Protein AF-A0A957GRP7-F1 (afdb_monomer_lite)

Foldseek 3Di:
DKKAKDFPVLVVVCLVPDFRDDVCCVVVQWGFIADLVGVQVCCQVPPFQPARMKIFDFDPVPQPFDWDFADPPPPPGTTIIGRDTGHCVRGPDMGGWGADPRRGTDRPPVSVQDDPDNVPGDDPDPADPDALLVPAAAAPPAAQAEEAEQPVVVVVVCVVVVQWDFDDWDQDPVGTWTWTWGDDPNDIYIYTHQDDDDVSNVVVVSNCVSNRHNHYDYDDDDDD

Secondary structure (DSSP, 8-state):
-EEEEEEHHHHHHHHHSSSB--HHHHHTSSEE-B-TTTTHHHHHHH-TT--SEEEEEE-GGG--S-EEEE-TTSSS-PEEEE-SPBPGGGEEEEEE-PPPTTS-----HHHHS--SSGGGS----SS-SS-GGGTPPPPTT--SEEEEE--HHHHHHHHHTT--EEEEEEEETTEEEEEEEEEETTEEEEEE---SSHHHHHHHHHHHHHHT--EEEEE-----

Structure (mmCIF, N/CA/C/O backbone):
data_AF-A0A957GRP7-F1
#
_entry.id   AF-A0A957GRP7-F1
#
loop_
_atom_site.group_PDB
_atom_site.id
_atom_site.type_symbol
_atom_site.label_atom_id
_atom_site.label_alt_id
_atom_site.label_comp_id
_atom_site.label_asym_id
_atom_site.label_entity_id
_atom_site.label_seq_id
_atom_site.pdbx_PDB_ins_code
_atom_site.Cartn_x
_atom_site.Cartn_y
_atom_site.Cartn_z
_atom_site.occupancy
_atom_site.B_iso_or_equiv
_atom_site.auth_seq_id
_atom_site.auth_comp_id
_atom_site.auth_asym_id
_atom_site.auth_atom_id
_atom_site.pdbx_PDB_model_num
ATOM 1 N N . MET A 1 1 ? 12.570 5.018 -14.664 1.00 88.50 1 MET A N 1
ATOM 2 C CA . MET A 1 1 ? 12.945 3.631 -15.032 1.00 88.50 1 MET A CA 1
ATOM 3 C C . MET A 1 1 ? 13.013 3.512 -16.549 1.00 88.50 1 MET A C 1
ATOM 5 O O . MET A 1 1 ? 12.145 4.065 -17.216 1.00 88.50 1 MET A O 1
ATOM 9 N N . LEU A 1 2 ? 14.018 2.815 -17.082 1.00 95.00 2 LEU A N 1
ATOM 10 C CA . LEU A 1 2 ? 14.149 2.489 -18.508 1.00 95.00 2 LEU A CA 1
ATOM 11 C C . LEU A 1 2 ? 13.908 0.992 -18.727 1.00 95.00 2 LEU A C 1
ATOM 13 O O . LEU A 1 2 ? 14.146 0.190 -17.827 1.00 95.00 2 LEU A O 1
ATOM 17 N N . LEU A 1 3 ? 13.463 0.620 -19.921 1.00 97.12 3 LEU A N 1
ATOM 18 C CA . LEU A 1 3 ? 13.228 -0.758 -20.334 1.00 97.12 3 LEU A CA 1
ATOM 19 C C . LEU A 1 3 ? 14.105 -1.116 -21.533 1.00 97.12 3 LEU A C 1
ATOM 21 O O . LEU A 1 3 ? 14.182 -0.345 -22.486 1.00 97.12 3 LEU A O 1
ATOM 25 N N . HIS A 1 4 ? 14.709 -2.301 -21.512 1.00 97.88 4 HIS A N 1
ATOM 26 C CA . HIS A 1 4 ? 15.425 -2.871 -22.655 1.00 97.88 4 HIS A CA 1
ATOM 27 C C . HIS A 1 4 ? 14.918 -4.290 -22.935 1.00 97.88 4 HIS A C 1
ATOM 29 O O . HIS A 1 4 ? 14.866 -5.119 -22.024 1.00 97.88 4 HIS A O 1
ATOM 35 N N . ILE A 1 5 ? 14.523 -4.557 -24.184 1.00 98.06 5 ILE A N 1
ATOM 36 C CA . ILE A 1 5 ? 14.107 -5.889 -24.644 1.00 98.06 5 ILE A CA 1
ATOM 37 C C . ILE A 1 5 ? 15.361 -6.672 -25.018 1.00 98.06 5 ILE A C 1
ATOM 39 O O . ILE A 1 5 ? 16.172 -6.198 -25.809 1.00 98.06 5 ILE A O 1
ATOM 43 N N . ILE A 1 6 ? 15.505 -7.876 -24.475 1.00 97.69 6 ILE A N 1
ATOM 44 C CA . ILE A 1 6 ? 16.665 -8.732 -24.728 1.00 97.69 6 ILE A CA 1
ATOM 45 C C . ILE A 1 6 ? 16.258 -10.205 -24.732 1.00 97.69 6 ILE A C 1
ATOM 47 O O . ILE A 1 6 ? 15.359 -10.610 -23.996 1.00 97.69 6 ILE A O 1
ATOM 51 N N . ALA A 1 7 ? 16.936 -11.029 -25.530 1.00 97.12 7 ALA A N 1
ATOM 52 C CA . ALA A 1 7 ? 16.784 -12.477 -25.445 1.00 97.12 7 ALA A CA 1
ATOM 53 C C . ALA A 1 7 ? 17.392 -13.015 -24.138 1.00 97.12 7 ALA A C 1
ATOM 55 O O . ALA A 1 7 ? 18.458 -12.573 -23.696 1.00 97.12 7 ALA A O 1
ATOM 56 N N . ARG A 1 8 ? 16.741 -14.011 -23.531 1.00 96.88 8 ARG A N 1
ATOM 57 C CA . ARG A 1 8 ? 17.153 -14.601 -22.247 1.00 96.88 8 ARG A CA 1
ATOM 58 C C . ARG A 1 8 ? 18.607 -15.070 -22.242 1.00 96.88 8 ARG A C 1
ATOM 60 O O . ARG A 1 8 ? 19.349 -14.741 -21.322 1.00 96.88 8 ARG A O 1
ATOM 67 N N . SER A 1 9 ? 19.014 -15.798 -23.276 1.00 95.31 9 SER A N 1
ATOM 68 C CA . SER A 1 9 ? 20.370 -16.344 -23.411 1.00 95.31 9 SER A CA 1
ATOM 69 C C . SER A 1 9 ? 21.443 -15.251 -23.482 1.00 95.31 9 SER A C 1
ATOM 71 O O . SER A 1 9 ? 22.536 -15.396 -22.926 1.00 95.31 9 SER A O 1
ATOM 73 N N . VAL A 1 10 ? 21.125 -14.129 -24.132 1.00 96.50 10 VAL A N 1
ATOM 74 C CA . VAL A 1 10 ? 22.020 -12.971 -24.236 1.00 96.50 10 VAL A CA 1
ATOM 75 C C . VAL A 1 10 ? 22.162 -12.299 -22.873 1.00 96.50 10 VAL A C 1
ATOM 77 O O . VAL A 1 10 ? 23.277 -11.985 -22.463 1.00 96.50 10 VAL A O 1
ATOM 80 N N . TRP A 1 11 ? 21.062 -12.147 -22.131 1.00 97.25 11 TRP A N 1
ATOM 81 C CA . TRP A 1 11 ? 21.105 -11.595 -20.778 1.00 97.25 11 TRP A CA 1
ATOM 82 C C . TRP A 1 11 ? 21.930 -12.455 -19.811 1.00 97.25 11 TRP A C 1
ATOM 84 O O . TRP A 1 11 ? 22.787 -11.940 -19.098 1.00 97.25 11 TRP A O 1
ATOM 94 N N . GLU A 1 12 ? 21.732 -13.773 -19.818 1.00 95.81 12 GLU A N 1
ATOM 95 C CA . GLU A 1 12 ? 22.495 -14.708 -18.976 1.00 95.81 12 GLU A CA 1
ATOM 96 C C . GLU A 1 12 ? 24.004 -14.644 -19.267 1.00 95.81 12 GLU A C 1
ATOM 98 O O . GLU A 1 12 ? 24.836 -14.672 -18.352 1.00 95.81 12 GLU A O 1
ATOM 103 N N . THR A 1 13 ? 24.359 -14.483 -20.545 1.00 94.94 13 THR A N 1
ATOM 104 C CA . THR A 1 13 ? 25.746 -14.274 -20.975 1.00 94.94 13 THR A CA 1
ATOM 105 C C . THR A 1 13 ? 26.290 -12.944 -20.459 1.00 94.94 13 THR A C 1
ATOM 107 O O . THR A 1 13 ? 27.394 -12.915 -19.919 1.00 94.94 13 THR A O 1
ATOM 110 N N . ALA A 1 14 ? 25.511 -11.865 -20.574 1.00 94.56 14 ALA A N 1
ATOM 111 C CA . ALA A 1 14 ? 25.899 -10.522 -20.152 1.00 94.56 14 ALA A CA 1
ATOM 112 C C . ALA A 1 14 ? 26.128 -10.403 -18.637 1.00 94.56 14 ALA A C 1
ATOM 114 O O . ALA A 1 14 ? 27.034 -9.697 -18.202 1.00 94.56 14 ALA A O 1
ATOM 115 N N . VAL A 1 15 ? 25.348 -11.126 -17.828 1.00 94.31 15 VAL A N 1
ATOM 116 C CA . VAL A 1 15 ? 25.560 -11.211 -16.373 1.00 94.31 15 VAL A CA 1
ATOM 117 C C . VAL A 1 15 ? 26.838 -11.985 -16.045 1.00 94.31 15 VAL A C 1
ATOM 119 O O . VAL A 1 15 ? 27.560 -11.624 -15.119 1.00 94.31 15 VAL A O 1
ATOM 122 N N . SER A 1 16 ? 27.134 -13.039 -16.809 1.00 94.81 16 SER A N 1
ATOM 123 C CA . SER A 1 16 ? 28.327 -13.871 -16.605 1.00 94.81 16 SER A CA 1
ATOM 124 C C . SER A 1 16 ? 29.620 -13.196 -17.087 1.00 94.81 16 SER A C 1
ATOM 126 O O . SER A 1 16 ? 30.691 -13.475 -16.553 1.00 94.81 16 SER A O 1
ATOM 128 N N . HIS A 1 17 ? 29.523 -12.311 -18.083 1.00 92.69 17 HIS A N 1
ATOM 129 C CA . HIS A 1 17 ? 30.647 -11.606 -18.704 1.00 92.69 17 HIS A CA 1
ATOM 130 C C . HIS A 1 17 ? 30.320 -10.113 -18.895 1.00 92.69 17 HIS A C 1
ATOM 132 O O . HIS A 1 17 ? 30.072 -9.680 -20.022 1.00 92.69 17 HIS A O 1
ATOM 138 N N . PRO A 1 18 ? 30.295 -9.315 -17.814 1.00 92.38 18 PRO A N 1
ATOM 139 C CA . PRO A 1 18 ? 30.022 -7.887 -17.913 1.00 92.38 18 PRO A CA 1
ATOM 140 C C . PRO A 1 18 ? 31.198 -7.116 -18.551 1.00 92.38 18 PRO A C 1
ATOM 142 O O . PRO A 1 18 ? 32.352 -7.538 -18.424 1.00 92.38 18 PRO A O 1
ATOM 145 N N . PRO A 1 19 ? 30.939 -5.947 -19.169 1.00 93.44 19 PRO A N 1
ATOM 146 C CA . PRO A 1 19 ? 29.632 -5.299 -19.302 1.00 93.44 19 PRO A CA 1
ATOM 147 C C . PRO A 1 19 ? 28.826 -5.811 -20.511 1.00 93.44 19 PRO A C 1
ATOM 149 O O . PRO A 1 19 ? 29.376 -6.359 -21.464 1.00 93.44 19 PRO A O 1
ATOM 152 N N . TYR A 1 20 ? 27.509 -5.593 -20.494 1.00 96.75 20 TYR A N 1
ATOM 153 C CA . TYR A 1 20 ? 26.637 -5.896 -21.626 1.00 96.75 20 TYR A CA 1
ATOM 154 C C . TYR A 1 20 ? 26.940 -4.973 -22.813 1.00 96.75 20 TYR A C 1
ATOM 156 O O . TYR A 1 20 ? 26.841 -3.749 -22.701 1.00 96.75 20 TYR A O 1
ATOM 164 N N . HIS A 1 21 ? 27.264 -5.573 -23.958 1.00 96.19 21 HIS A N 1
ATOM 165 C CA . HIS A 1 21 ? 27.593 -4.876 -25.197 1.00 96.19 21 HIS A CA 1
ATOM 166 C C . HIS A 1 21 ? 26.776 -5.461 -26.366 1.00 96.19 21 HIS A C 1
ATOM 168 O O . HIS A 1 21 ? 27.197 -6.450 -26.972 1.00 96.19 21 HIS A O 1
ATOM 174 N N . PRO A 1 22 ? 25.585 -4.916 -26.672 1.00 94.94 22 PRO A N 1
ATOM 175 C CA . PRO A 1 22 ? 24.783 -5.396 -27.792 1.00 94.94 22 PRO A CA 1
ATOM 176 C C . PRO A 1 22 ? 25.368 -4.981 -29.148 1.00 94.94 22 PRO A C 1
ATOM 178 O O . PRO A 1 22 ? 26.063 -3.968 -29.225 1.00 94.94 22 PRO A O 1
ATOM 181 N N . PRO A 1 23 ? 25.003 -5.676 -30.243 1.00 94.50 23 PRO A N 1
ATOM 182 C CA . PRO A 1 23 ? 25.427 -5.307 -31.596 1.00 94.50 23 PRO A CA 1
ATOM 183 C C . PRO A 1 23 ? 25.080 -3.868 -32.004 1.00 94.50 23 PRO A C 1
ATOM 185 O O . PRO A 1 23 ? 25.833 -3.257 -32.756 1.00 94.50 23 PRO A O 1
ATOM 188 N N . SER A 1 24 ? 23.980 -3.302 -31.487 1.00 94.50 24 SER A N 1
ATOM 189 C CA . SER A 1 24 ? 23.575 -1.919 -31.787 1.00 94.50 24 SER A CA 1
ATOM 190 C C . SER A 1 24 ? 24.627 -0.892 -31.363 1.00 94.50 24 SER A C 1
ATOM 192 O O . SER A 1 24 ? 24.736 0.171 -31.964 1.00 94.50 24 SER A O 1
ATOM 194 N N . LEU A 1 25 ? 25.449 -1.212 -30.361 1.00 95.12 25 LEU A N 1
ATOM 195 C CA . LEU A 1 25 ? 26.519 -0.330 -29.919 1.00 95.12 25 LEU A CA 1
ATOM 196 C C . LEU A 1 25 ? 27.649 -0.237 -30.960 1.00 95.12 25 LEU A C 1
ATOM 198 O O . LEU A 1 25 ? 28.227 0.833 -31.118 1.00 95.12 25 LEU A O 1
ATOM 202 N N . ASP A 1 26 ? 27.899 -1.306 -31.722 1.00 95.38 26 ASP A N 1
ATOM 203 C CA . ASP A 1 26 ? 28.857 -1.300 -32.837 1.00 95.38 26 ASP A CA 1
ATOM 204 C C . ASP A 1 26 ? 28.276 -0.654 -34.103 1.00 95.38 26 ASP A C 1
ATOM 206 O O . ASP A 1 26 ? 28.990 0.032 -34.835 1.00 95.38 26 ASP A O 1
ATOM 210 N N . THR A 1 27 ? 26.993 -0.895 -34.396 1.00 96.31 27 THR A N 1
ATOM 211 C CA . THR A 1 27 ? 26.373 -0.466 -35.663 1.00 96.31 27 THR A CA 1
ATOM 212 C C . THR A 1 27 ? 25.769 0.933 -35.615 1.00 96.31 27 THR A C 1
ATOM 214 O O . THR A 1 27 ? 25.792 1.634 -36.623 1.00 96.31 27 THR A O 1
ATOM 217 N N . GLU A 1 28 ? 25.218 1.334 -34.471 1.00 95.75 28 GLU A N 1
ATOM 218 C CA . GLU A 1 28 ? 24.470 2.587 -34.283 1.00 95.75 28 GLU A CA 1
ATOM 219 C C . GLU A 1 28 ? 25.111 3.493 -33.2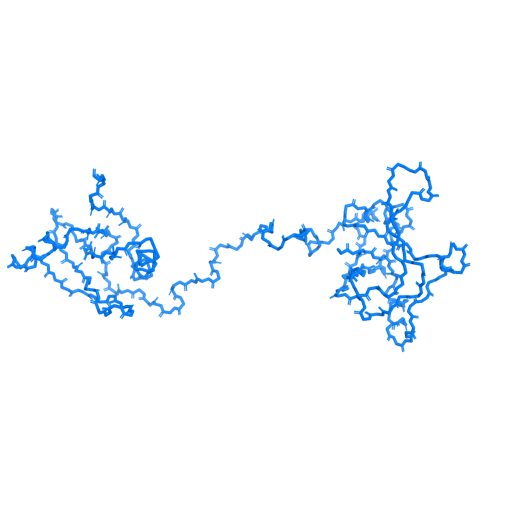19 1.00 95.75 28 GLU A C 1
ATOM 221 O O . GLU A 1 28 ? 24.901 4.703 -33.232 1.00 95.75 28 GLU A O 1
ATOM 226 N N . GLY A 1 29 ? 25.949 2.938 -32.335 1.00 96.38 29 GLY A N 1
ATOM 227 C CA . GLY A 1 29 ? 26.669 3.695 -31.306 1.00 96.38 29 GLY A CA 1
ATOM 228 C C . GLY A 1 29 ? 25.945 3.795 -29.962 1.00 96.38 29 GLY A C 1
ATOM 229 O O . GLY A 1 29 ? 26.452 4.451 -29.052 1.00 96.38 29 GLY A O 1
ATOM 230 N N . PHE A 1 30 ? 24.791 3.138 -29.805 1.00 97.44 30 PHE A N 1
ATOM 231 C CA . PHE A 1 30 ? 24.011 3.168 -28.567 1.00 97.44 30 PHE A CA 1
ATOM 232 C C . PHE A 1 30 ? 23.137 1.920 -28.356 1.00 97.44 30 PHE A C 1
ATOM 234 O O . PHE A 1 30 ? 22.900 1.111 -29.254 1.00 97.44 30 PHE A O 1
ATOM 241 N N . ILE A 1 31 ? 22.650 1.754 -27.126 1.00 97.56 31 ILE A N 1
ATOM 242 C CA . ILE A 1 31 ? 21.684 0.722 -26.732 1.00 97.56 31 ILE A CA 1
ATOM 243 C C . ILE A 1 31 ? 20.276 1.321 -26.757 1.00 97.56 31 ILE A C 1
ATOM 245 O O . ILE A 1 31 ? 20.008 2.293 -26.045 1.00 97.56 31 ILE A O 1
ATOM 249 N N . HIS A 1 32 ? 19.358 0.709 -27.513 1.00 97.31 32 HIS A N 1
ATOM 250 C CA . HIS A 1 32 ? 17.951 1.111 -27.511 1.00 97.31 32 HIS A CA 1
ATOM 251 C C . HIS A 1 32 ? 17.277 0.796 -26.184 1.00 97.31 32 HIS A C 1
ATOM 253 O O . HIS A 1 32 ? 17.235 -0.359 -25.755 1.00 97.31 32 HIS A O 1
ATOM 259 N N . CYS A 1 33 ? 16.690 1.809 -25.563 1.00 97.62 33 CYS A N 1
ATOM 260 C CA . CYS A 1 33 ? 15.803 1.645 -24.427 1.00 97.62 33 CYS A CA 1
ATOM 261 C C . CYS A 1 33 ? 14.423 2.226 -24.755 1.00 97.62 33 CYS A C 1
ATOM 263 O O . CYS A 1 33 ? 14.193 2.880 -25.769 1.00 97.62 33 CYS A O 1
ATOM 265 N N . SER A 1 34 ? 13.459 1.956 -23.892 1.00 96.50 34 SER A N 1
ATOM 266 C CA . SER A 1 34 ? 12.110 2.503 -23.966 1.00 96.50 34 SER A CA 1
ATOM 267 C C . SER A 1 34 ? 11.631 2.874 -22.573 1.00 96.50 34 SER A C 1
ATOM 269 O O . SER A 1 34 ? 12.042 2.282 -21.580 1.00 96.50 34 SER A O 1
ATOM 271 N N . THR A 1 35 ? 10.726 3.836 -22.476 1.00 93.62 35 THR A N 1
ATOM 272 C CA . THR A 1 35 ? 9.884 3.981 -21.282 1.00 93.62 35 THR A CA 1
ATOM 273 C C . THR A 1 35 ? 8.784 2.913 -21.264 1.00 93.62 35 THR A C 1
ATOM 275 O O . THR A 1 35 ? 8.523 2.244 -22.268 1.00 93.62 35 THR A O 1
ATOM 278 N N . VAL A 1 36 ? 8.081 2.782 -20.134 1.00 91.44 36 VAL A N 1
ATOM 279 C CA . VAL A 1 36 ? 6.907 1.895 -20.007 1.00 91.44 36 VAL A CA 1
ATOM 280 C C . VAL A 1 36 ? 5.841 2.215 -21.063 1.00 91.44 36 VAL A C 1
ATOM 282 O O . VAL A 1 36 ? 5.265 1.304 -21.650 1.00 91.44 36 VAL A O 1
ATOM 285 N N . ALA A 1 37 ? 5.617 3.500 -21.355 1.00 89.50 37 ALA A N 1
ATOM 286 C CA . ALA A 1 37 ? 4.643 3.938 -22.356 1.00 89.50 37 ALA A CA 1
ATOM 287 C C . ALA A 1 37 ? 5.078 3.644 -23.804 1.00 89.50 37 ALA A C 1
ATOM 289 O O . ALA A 1 37 ? 4.242 3.611 -24.702 1.00 89.50 37 ALA A O 1
ATOM 290 N N . GLN A 1 38 ? 6.377 3.445 -24.033 1.00 93.88 38 GLN A N 1
ATOM 291 C CA . GLN A 1 38 ? 6.968 3.277 -25.360 1.00 93.88 38 GLN A CA 1
ATOM 292 C C . GLN A 1 38 ? 7.164 1.818 -25.758 1.00 93.88 38 GLN A C 1
ATOM 294 O O . GLN A 1 38 ? 7.017 1.494 -26.929 1.00 93.88 38 GLN A O 1
ATOM 299 N N . VAL A 1 39 ? 7.499 0.941 -24.806 1.00 95.19 39 VAL A N 1
ATOM 300 C CA . VAL A 1 39 ? 8.093 -0.384 -25.072 1.00 95.19 39 VAL A CA 1
ATOM 301 C C . VAL A 1 39 ? 7.251 -1.310 -25.957 1.00 95.19 39 VAL A C 1
ATOM 303 O O . VAL A 1 39 ? 7.802 -2.149 -26.666 1.00 95.19 39 VAL A O 1
ATOM 306 N N . LEU A 1 40 ? 5.923 -1.158 -25.956 1.00 95.50 40 LEU A N 1
ATOM 307 C CA . LEU A 1 40 ? 5.036 -2.024 -26.735 1.00 95.50 40 LEU A CA 1
ATOM 308 C C . LEU A 1 40 ? 5.132 -1.779 -28.243 1.00 95.50 40 LEU A C 1
ATOM 310 O O . LEU A 1 40 ? 4.975 -2.731 -29.004 1.00 95.50 40 LEU A O 1
ATOM 314 N N . THR A 1 41 ? 5.416 -0.552 -28.682 1.00 93.94 41 THR A N 1
ATOM 315 C CA . THR A 1 41 ? 5.579 -0.241 -30.110 1.00 93.94 41 THR A CA 1
ATOM 316 C C . THR A 1 41 ? 6.754 -1.017 -30.724 1.00 93.94 41 THR A C 1
ATOM 318 O O . THR A 1 41 ? 6.507 -1.858 -31.590 1.00 93.94 41 THR A O 1
ATOM 321 N N . PRO A 1 42 ? 8.013 -0.876 -30.250 1.00 94.06 42 PRO A N 1
ATOM 322 C CA . PRO A 1 42 ? 9.128 -1.632 -30.806 1.00 94.06 42 PRO A CA 1
ATOM 323 C C . PRO A 1 42 ? 9.008 -3.141 -30.551 1.00 94.06 42 PRO A C 1
ATOM 325 O O . PRO A 1 42 ? 9.460 -3.915 -31.392 1.00 94.06 42 PRO A O 1
ATOM 328 N N . ALA A 1 43 ? 8.381 -3.574 -29.446 1.00 96.81 43 ALA A N 1
ATOM 329 C CA . ALA A 1 43 ? 8.119 -4.993 -29.188 1.00 96.81 43 ALA A CA 1
ATOM 330 C C . ALA A 1 43 ? 7.281 -5.630 -30.307 1.00 96.81 43 ALA A C 1
ATOM 332 O O . ALA A 1 43 ? 7.668 -6.651 -30.875 1.00 96.81 43 ALA A O 1
ATOM 333 N N . ASN A 1 44 ? 6.156 -5.000 -30.653 1.00 96.62 44 ASN A N 1
ATOM 334 C CA . ASN A 1 44 ? 5.239 -5.515 -31.666 1.00 96.62 44 ASN A CA 1
ATOM 335 C C . ASN A 1 44 ? 5.767 -5.346 -33.099 1.00 96.62 44 ASN A C 1
ATOM 337 O O . ASN A 1 44 ? 5.442 -6.160 -33.955 1.00 96.62 44 ASN A O 1
ATOM 341 N N . GLU A 1 45 ? 6.599 -4.338 -33.367 1.00 94.75 45 GLU A N 1
ATOM 342 C CA . GLU A 1 45 ? 7.181 -4.119 -34.699 1.00 94.75 45 GLU A CA 1
ATOM 343 C C . GLU A 1 45 ? 8.354 -5.051 -35.022 1.00 94.75 45 GLU A C 1
ATOM 345 O O . GLU A 1 45 ? 8.525 -5.443 -36.175 1.00 94.75 45 GLU A O 1
ATOM 350 N N . ARG A 1 46 ? 9.200 -5.371 -34.032 1.00 94.19 46 ARG A N 1
ATOM 351 C CA . ARG A 1 46 ? 10.497 -6.033 -34.273 1.00 94.19 46 ARG A CA 1
ATOM 352 C C . ARG A 1 46 ? 10.580 -7.461 -33.750 1.00 94.19 46 ARG A C 1
ATOM 354 O O . ARG A 1 46 ? 11.408 -8.220 -34.241 1.00 94.19 46 ARG A O 1
ATOM 361 N N . TYR A 1 47 ? 9.749 -7.827 -32.776 1.00 95.69 47 TYR A N 1
ATOM 362 C CA . TYR A 1 47 ? 9.915 -9.074 -32.027 1.00 95.69 47 TYR A CA 1
ATOM 363 C C . TYR A 1 47 ? 8.683 -9.988 -32.047 1.00 95.69 47 TYR A C 1
ATOM 365 O O . TYR A 1 47 ? 8.613 -10.945 -31.276 1.00 95.69 47 TYR A O 1
ATOM 373 N N . GLN A 1 48 ? 7.696 -9.706 -32.905 1.00 96.06 48 GLN A N 1
ATOM 374 C CA . GLN A 1 48 ? 6.417 -10.419 -32.940 1.00 96.06 48 GLN A CA 1
ATOM 375 C C . GLN A 1 48 ? 6.597 -11.949 -32.980 1.00 96.06 48 GLN A C 1
ATOM 377 O O . GLN A 1 48 ? 7.301 -12.492 -33.831 1.00 96.06 48 GLN A O 1
ATOM 382 N N . GLY A 1 49 ? 5.941 -12.650 -32.051 1.00 95.31 49 GLY A N 1
ATOM 383 C CA . GLY A 1 49 ? 5.975 -14.112 -31.941 1.00 95.31 49 GLY A CA 1
ATOM 384 C C . GLY A 1 49 ? 7.235 -14.705 -31.299 1.00 95.31 49 GLY A C 1
ATOM 385 O O . GLY A 1 49 ? 7.284 -15.918 -31.097 1.00 95.31 49 GLY A O 1
ATOM 386 N N . GLN A 1 50 ? 8.236 -13.898 -30.937 1.00 96.75 50 GLN A N 1
ATOM 387 C CA . GLN A 1 50 ? 9.439 -14.393 -30.271 1.00 96.75 50 GLN A CA 1
ATOM 388 C C . GLN A 1 50 ? 9.172 -14.697 -28.790 1.00 96.75 50 GLN A C 1
ATOM 390 O O . GLN A 1 50 ? 8.716 -13.841 -28.039 1.00 96.75 50 GLN A O 1
ATOM 395 N N . THR A 1 51 ? 9.468 -15.922 -28.350 1.00 95.62 51 THR A N 1
ATOM 396 C CA . THR A 1 51 ? 9.051 -16.437 -27.031 1.00 95.62 51 THR A CA 1
ATOM 397 C C . THR A 1 51 ? 10.099 -16.328 -25.926 1.00 95.62 51 THR A C 1
ATOM 399 O O . THR A 1 51 ? 9.783 -16.553 -24.760 1.00 95.62 51 THR A O 1
ATOM 402 N N . ASP A 1 52 ? 11.352 -16.034 -26.264 1.00 95.69 52 ASP A N 1
ATOM 403 C CA . ASP A 1 52 ? 12.500 -16.079 -25.354 1.00 95.69 52 ASP A CA 1
ATOM 404 C C . ASP A 1 52 ? 12.971 -14.690 -24.894 1.00 95.69 52 ASP A C 1
ATOM 406 O O . ASP A 1 52 ? 14.144 -14.501 -24.571 1.00 95.69 52 ASP A O 1
ATOM 410 N N . LEU A 1 53 ? 12.054 -13.722 -24.826 1.00 98.06 53 LEU A N 1
ATOM 411 C CA . LEU A 1 53 ? 12.364 -12.343 -24.458 1.00 98.06 53 LEU A CA 1
ATOM 412 C C . LEU A 1 53 ? 12.217 -12.056 -22.963 1.00 98.06 53 LEU A C 1
ATOM 414 O O . LEU A 1 53 ? 11.383 -12.614 -22.239 1.00 98.06 53 LEU A O 1
ATOM 418 N N . LEU A 1 54 ? 13.034 -11.107 -22.526 1.00 98.06 54 LEU A N 1
ATOM 419 C CA . LEU A 1 54 ? 13.024 -10.473 -21.221 1.00 98.06 54 LEU A CA 1
ATOM 420 C C . LEU A 1 54 ? 12.892 -8.958 -21.391 1.00 98.06 54 LEU A C 1
ATOM 422 O O . LEU A 1 54 ? 13.365 -8.386 -22.375 1.00 98.06 54 LEU A O 1
ATOM 426 N N . LEU A 1 55 ? 12.315 -8.314 -20.380 1.00 97.62 55 LEU A N 1
ATOM 427 C CA . LEU A 1 55 ? 12.411 -6.877 -20.158 1.00 97.62 55 LEU A CA 1
ATOM 428 C C . LEU A 1 55 ? 13.362 -6.617 -18.995 1.00 97.62 55 LEU A C 1
ATOM 430 O O . LEU A 1 55 ? 13.091 -7.022 -17.861 1.00 97.62 55 LEU A O 1
ATOM 434 N N . LEU A 1 56 ? 14.467 -5.934 -19.279 1.00 97.69 56 LEU A N 1
ATOM 435 C CA . LEU A 1 56 ? 15.358 -5.409 -18.250 1.00 97.69 56 LEU A CA 1
ATOM 436 C C . LEU A 1 56 ? 14.799 -4.085 -17.744 1.00 97.69 56 LEU A C 1
ATOM 438 O O . LEU A 1 56 ? 14.618 -3.156 -18.529 1.00 97.69 56 LEU A O 1
ATOM 442 N N . CYS A 1 57 ? 14.567 -3.990 -16.441 1.00 96.19 57 CYS A N 1
ATOM 443 C CA . CYS A 1 57 ? 14.193 -2.754 -15.769 1.00 96.19 57 CYS A CA 1
ATOM 444 C C . CYS A 1 57 ? 15.465 -2.067 -15.282 1.00 96.19 57 CYS A C 1
ATOM 446 O O . CYS A 1 57 ? 16.089 -2.521 -14.322 1.00 96.19 57 CYS A O 1
ATOM 448 N N . ILE A 1 58 ? 15.861 -0.993 -15.955 1.00 96.06 58 ILE A N 1
ATOM 449 C CA . ILE A 1 58 ? 17.110 -0.273 -15.712 1.00 96.06 58 ILE A CA 1
ATOM 450 C C . ILE A 1 58 ? 16.821 0.986 -14.893 1.00 96.06 58 ILE A C 1
ATOM 452 O O . ILE A 1 58 ? 15.910 1.768 -15.197 1.00 96.06 58 ILE A O 1
ATOM 456 N N . ASP A 1 59 ? 17.623 1.183 -13.854 1.00 94.38 59 ASP A N 1
ATOM 457 C CA . ASP A 1 59 ? 17.649 2.410 -13.071 1.00 94.38 59 ASP A CA 1
ATOM 458 C C . ASP A 1 59 ? 18.566 3.435 -13.761 1.00 94.38 59 ASP A C 1
ATOM 460 O O . ASP A 1 59 ? 19.780 3.215 -13.814 1.00 94.38 59 ASP A O 1
ATOM 464 N N . PRO A 1 60 ? 18.021 4.538 -14.315 1.00 94.00 60 PRO A N 1
ATOM 465 C CA . PRO A 1 60 ? 18.819 5.521 -15.041 1.00 94.00 60 PRO A CA 1
ATOM 466 C C . PRO A 1 60 ? 19.891 6.188 -14.168 1.00 94.00 60 PRO A C 1
ATOM 468 O O . PRO A 1 60 ? 20.906 6.610 -14.709 1.00 94.00 60 PRO A O 1
ATOM 471 N N . GLU A 1 61 ? 19.719 6.249 -12.842 1.00 94.31 61 GLU A N 1
ATOM 472 C CA . GLU A 1 61 ? 20.716 6.845 -11.940 1.00 94.31 61 GLU A CA 1
ATOM 473 C C . GLU A 1 61 ? 21.953 5.956 -11.753 1.00 94.31 61 GLU A C 1
ATOM 475 O O . GLU A 1 61 ? 23.022 6.436 -11.376 1.00 94.31 61 GLU A O 1
ATOM 480 N N . LYS A 1 62 ? 21.831 4.656 -12.044 1.00 94.38 62 LYS A N 1
ATOM 481 C CA . LYS A 1 62 ? 22.935 3.686 -11.984 1.00 94.38 62 LYS A CA 1
ATOM 482 C C . LYS A 1 62 ? 23.650 3.508 -13.321 1.00 94.38 62 LYS A C 1
ATOM 484 O O . LYS A 1 62 ? 24.640 2.780 -13.389 1.00 94.38 62 LYS A O 1
ATOM 489 N N . VAL A 1 63 ? 23.165 4.144 -14.387 1.00 96.50 63 VAL A N 1
ATOM 490 C CA . VAL A 1 63 ? 23.802 4.091 -15.704 1.00 96.50 63 VAL A CA 1
ATOM 491 C C . VAL A 1 63 ? 25.015 5.020 -15.701 1.00 96.50 63 VAL A C 1
ATOM 493 O O . VAL A 1 63 ? 24.892 6.231 -15.561 1.00 96.50 63 VAL A O 1
ATOM 496 N N . SER A 1 64 ? 26.206 4.443 -15.866 1.00 93.94 64 SER A N 1
ATOM 497 C CA . SER A 1 64 ? 27.472 5.190 -15.888 1.00 93.94 64 SER A CA 1
ATOM 498 C C . SER A 1 64 ? 27.771 5.869 -17.228 1.00 93.94 64 SER A C 1
ATOM 500 O O . SER A 1 64 ? 28.667 6.708 -17.308 1.00 93.94 64 SER A O 1
ATOM 502 N N . GLN A 1 65 ? 27.048 5.487 -18.281 1.00 97.19 65 GLN A N 1
ATOM 503 C CA . GLN A 1 65 ? 27.216 5.987 -19.645 1.00 97.19 65 GLN A CA 1
ATOM 504 C C . GLN A 1 65 ? 26.251 7.148 -19.937 1.00 97.19 65 GLN A C 1
ATOM 506 O O . GLN A 1 65 ? 25.229 7.274 -19.259 1.00 97.19 65 GLN A O 1
ATOM 511 N N . PRO A 1 66 ? 26.518 7.987 -20.956 1.00 97.50 66 PRO A N 1
ATOM 512 C CA . PRO A 1 66 ? 25.584 9.037 -21.346 1.00 97.50 66 PRO A CA 1
ATOM 513 C C . PRO A 1 66 ? 24.220 8.459 -21.745 1.00 97.50 66 PRO A C 1
ATOM 515 O O . PRO A 1 66 ? 24.134 7.559 -22.581 1.00 97.50 66 PRO A O 1
ATOM 518 N N . LEU A 1 67 ? 23.160 9.001 -21.148 1.00 97.31 67 LEU A N 1
ATOM 519 C CA . LEU A 1 67 ? 21.767 8.682 -21.447 1.00 97.31 67 LEU A CA 1
ATOM 520 C C . LEU A 1 67 ? 21.127 9.882 -22.151 1.00 97.31 67 LEU A C 1
ATOM 522 O O . LEU A 1 67 ? 21.001 10.950 -21.552 1.00 97.31 67 LEU A O 1
ATOM 526 N N . ILE A 1 68 ? 20.719 9.708 -23.407 1.00 97.12 68 ILE A N 1
ATOM 527 C CA . ILE A 1 68 ? 20.156 10.779 -24.241 1.00 97.12 68 ILE A CA 1
ATOM 528 C C . ILE A 1 68 ? 18.753 10.379 -24.695 1.00 97.12 68 ILE A C 1
ATOM 530 O O . ILE A 1 68 ? 18.527 9.237 -25.079 1.00 97.12 68 ILE A O 1
ATOM 534 N N . TYR A 1 69 ? 17.807 11.319 -24.633 1.00 96.56 69 TYR A N 1
ATOM 535 C CA . TYR A 1 69 ? 16.468 11.159 -25.203 1.00 96.56 69 TYR A CA 1
ATOM 536 C C . TYR A 1 69 ? 16.407 11.870 -26.549 1.00 96.56 69 TYR A C 1
ATOM 538 O O . TYR A 1 69 ? 16.560 13.090 -26.614 1.00 96.56 69 TYR A O 1
ATOM 546 N N . GLU A 1 70 ? 16.167 11.121 -27.617 1.00 94.75 70 GLU A N 1
ATOM 547 C CA . GLU A 1 70 ? 16.202 11.657 -28.976 1.00 94.75 70 GLU A CA 1
ATOM 548 C C . GLU A 1 70 ? 15.309 10.863 -29.932 1.00 94.75 70 GLU A C 1
ATOM 550 O O . GLU A 1 70 ? 14.960 9.709 -29.688 1.00 94.75 70 GLU A O 1
ATOM 555 N N . ASP A 1 71 ? 14.912 11.512 -31.021 1.00 93.06 71 ASP A N 1
ATOM 556 C CA . ASP A 1 71 ? 14.098 10.918 -32.079 1.00 93.06 71 ASP A CA 1
ATOM 557 C C . ASP A 1 71 ? 14.992 10.593 -33.282 1.00 93.06 71 ASP A C 1
ATOM 559 O O . ASP A 1 71 ? 15.082 11.365 -34.235 1.00 93.06 71 ASP A O 1
ATOM 563 N N . CYS A 1 72 ? 15.706 9.465 -33.214 1.00 87.12 72 CYS A N 1
ATOM 564 C CA . CYS A 1 72 ? 16.648 9.050 -34.263 1.00 87.12 72 CYS A CA 1
ATOM 565 C C . CYS A 1 72 ? 15.978 8.722 -35.606 1.00 87.12 72 CYS A C 1
ATOM 567 O O . CYS A 1 72 ? 16.669 8.631 -36.618 1.00 87.12 72 CYS A O 1
ATOM 569 N N . TYR A 1 73 ? 14.659 8.508 -35.618 1.00 85.06 73 TYR A N 1
ATOM 570 C CA . TYR A 1 73 ? 13.925 8.020 -36.788 1.00 85.06 73 TYR A CA 1
ATOM 571 C C . TYR A 1 73 ? 12.800 8.967 -37.235 1.00 85.06 73 TYR A C 1
ATOM 573 O O . TYR A 1 73 ? 11.936 8.553 -38.005 1.00 85.06 73 TYR A O 1
ATOM 581 N N . GLU A 1 74 ? 12.802 10.216 -36.758 1.00 86.44 74 GLU A N 1
ATOM 582 C CA . GLU A 1 74 ? 11.834 11.266 -37.126 1.00 86.44 74 GLU A CA 1
ATOM 583 C C . GLU A 1 74 ? 10.362 10.838 -36.943 1.00 86.44 74 GLU A C 1
ATOM 585 O O . GLU A 1 74 ? 9.469 11.174 -37.722 1.00 86.44 74 GLU A O 1
ATOM 590 N N . THR A 1 75 ? 10.105 10.070 -35.886 1.00 83.88 75 THR A N 1
ATOM 591 C CA . THR A 1 75 ? 8.788 9.519 -35.533 1.00 83.88 75 THR A CA 1
ATOM 592 C C . THR A 1 75 ? 7.916 10.498 -34.743 1.00 83.88 75 THR A C 1
ATOM 594 O O . THR A 1 75 ? 6.732 10.243 -34.521 1.00 83.88 75 THR A O 1
ATOM 597 N N . GLY A 1 76 ? 8.492 11.614 -34.291 1.00 88.19 76 GLY A N 1
ATOM 598 C CA . GLY A 1 76 ? 7.887 12.560 -33.357 1.00 88.19 76 GLY A CA 1
ATOM 599 C C . GLY A 1 76 ? 7.988 12.128 -31.891 1.00 88.19 76 GLY A C 1
ATOM 600 O O . GLY A 1 76 ? 7.446 12.812 -31.021 1.00 88.19 76 GLY A O 1
ATOM 601 N N . GLN A 1 77 ? 8.666 11.015 -31.593 1.00 91.06 77 GLN A N 1
ATOM 602 C CA . GLN A 1 77 ? 8.813 10.476 -30.245 1.00 91.06 77 GLN A CA 1
ATOM 603 C C . GLN A 1 77 ? 10.288 10.287 -29.882 1.00 91.06 77 GLN A C 1
ATOM 605 O O . GLN A 1 77 ? 11.040 9.632 -30.593 1.00 91.06 77 GLN A O 1
ATOM 610 N N . GLN A 1 78 ? 10.695 10.824 -28.729 1.00 94.56 78 GLN A N 1
ATOM 611 C CA . GLN A 1 78 ? 12.062 10.676 -28.234 1.00 94.56 78 GLN A CA 1
ATOM 612 C C . GLN A 1 78 ? 12.215 9.391 -27.420 1.00 94.56 78 GLN A C 1
ATOM 614 O O . GLN A 1 78 ? 11.550 9.219 -26.393 1.00 94.56 78 GLN A O 1
ATOM 619 N N . PHE A 1 79 ? 13.107 8.507 -27.856 1.00 96.12 79 PHE A N 1
ATOM 620 C CA . PHE A 1 79 ? 13.461 7.285 -27.144 1.00 96.12 79 PHE A CA 1
ATOM 621 C C . PHE A 1 79 ? 14.751 7.484 -26.337 1.00 96.12 79 PHE A C 1
ATOM 623 O O . PHE A 1 79 ? 15.632 8.232 -26.764 1.00 96.12 79 PHE A O 1
ATOM 630 N N . PRO A 1 80 ? 14.871 6.846 -25.159 1.00 97.62 80 PRO A N 1
ATOM 631 C CA . PRO A 1 80 ? 16.111 6.846 -24.399 1.00 97.62 80 PRO A CA 1
ATOM 632 C C . PRO A 1 80 ? 17.160 5.925 -25.036 1.00 97.62 80 PRO A C 1
ATOM 634 O O . PRO A 1 80 ? 16.889 4.754 -25.311 1.00 97.62 80 PRO A O 1
ATOM 637 N N . HIS A 1 81 ? 18.382 6.429 -25.170 1.00 98.19 81 HIS A N 1
ATOM 638 C CA . HIS A 1 81 ? 19.544 5.710 -25.685 1.00 98.19 81 HIS A CA 1
ATOM 639 C C . HIS A 1 81 ? 20.716 5.787 -24.710 1.00 98.19 81 HIS A C 1
ATOM 641 O O . HIS A 1 81 ? 21.040 6.860 -24.200 1.00 98.19 81 HIS A O 1
ATOM 647 N N . ILE A 1 82 ? 21.359 4.644 -24.459 1.00 98.19 82 ILE A N 1
ATOM 648 C CA . ILE A 1 82 ? 22.567 4.555 -23.628 1.00 98.19 82 ILE A CA 1
ATOM 649 C C . ILE A 1 82 ? 23.784 4.473 -24.552 1.00 98.19 82 ILE A C 1
ATOM 651 O O . ILE A 1 82 ? 23.948 3.496 -25.281 1.00 98.19 82 ILE A O 1
ATOM 655 N N . TYR A 1 83 ? 24.642 5.488 -24.511 1.00 97.75 83 TYR A N 1
ATOM 656 C CA . TYR A 1 83 ? 25.819 5.630 -25.373 1.00 97.75 83 TYR A CA 1
ATOM 657 C C . TYR A 1 83 ? 27.053 4.958 -24.764 1.00 97.75 83 TYR A C 1
ATOM 659 O O . TYR A 1 83 ? 28.033 5.607 -24.399 1.00 97.75 83 TYR A O 1
ATOM 667 N N . GLY A 1 84 ? 26.980 3.639 -24.608 1.00 96.88 84 GLY A N 1
ATOM 668 C CA . GLY A 1 84 ? 28.068 2.824 -24.083 1.00 96.88 84 GLY A CA 1
ATOM 669 C C . GLY A 1 84 ? 27.581 1.482 -23.539 1.00 96.88 84 GLY A C 1
ATOM 670 O O . GLY A 1 84 ? 26.373 1.232 -23.493 1.00 96.88 84 GLY A O 1
ATOM 671 N N . PRO A 1 85 ? 28.507 0.604 -23.121 1.00 97.06 85 PRO A N 1
ATOM 672 C CA . PRO A 1 85 ? 28.149 -0.699 -22.583 1.00 97.06 85 PRO A CA 1
ATOM 673 C C . PRO A 1 85 ? 27.449 -0.560 -21.222 1.00 97.06 85 PRO A C 1
ATOM 675 O O . PRO A 1 85 ? 27.773 0.323 -20.424 1.00 97.06 85 PRO A O 1
ATOM 678 N N . LEU A 1 86 ? 26.492 -1.445 -20.946 1.00 97.62 86 LEU A N 1
ATOM 679 C CA . LEU A 1 86 ? 25.670 -1.406 -19.735 1.00 97.62 86 LEU A CA 1
ATOM 680 C C . LEU A 1 86 ? 26.220 -2.364 -18.673 1.00 97.62 86 LEU A C 1
ATOM 682 O O . LEU A 1 86 ? 26.364 -3.562 -18.916 1.00 97.62 86 LEU A O 1
ATOM 686 N N . ASP A 1 87 ? 26.478 -1.859 -17.470 1.00 96.81 87 ASP A N 1
ATOM 687 C CA . ASP A 1 87 ? 26.762 -2.709 -16.312 1.00 96.81 87 ASP A CA 1
ATOM 688 C C . ASP A 1 87 ? 25.460 -3.390 -15.836 1.00 96.81 87 ASP A C 1
ATOM 690 O O . ASP A 1 87 ? 24.488 -2.682 -15.544 1.00 96.81 87 ASP A O 1
ATOM 694 N N . PRO A 1 88 ? 25.403 -4.735 -15.719 1.00 96.25 88 PRO A N 1
ATOM 695 C CA . PRO A 1 88 ? 24.251 -5.437 -15.156 1.00 96.25 88 PRO A CA 1
ATOM 696 C C . PRO A 1 88 ? 23.798 -4.925 -13.780 1.00 96.25 88 PRO A C 1
ATOM 698 O O . PRO A 1 88 ? 22.621 -5.056 -13.454 1.00 96.25 88 PRO A O 1
ATOM 701 N N . ALA A 1 89 ? 24.678 -4.299 -12.991 1.00 95.75 89 ALA A N 1
ATOM 702 C CA . ALA A 1 89 ? 24.326 -3.681 -11.710 1.00 95.75 89 ALA A CA 1
ATOM 703 C C . ALA A 1 89 ? 23.313 -2.520 -11.830 1.00 95.75 89 ALA A C 1
ATOM 705 O O . ALA A 1 89 ? 22.649 -2.177 -10.847 1.00 95.75 89 ALA A O 1
ATOM 706 N N . ALA A 1 90 ? 23.162 -1.925 -13.019 1.00 96.62 90 ALA A N 1
ATOM 707 C CA . ALA A 1 90 ? 22.140 -0.916 -13.295 1.00 96.62 90 ALA A CA 1
ATOM 708 C C . ALA A 1 90 ? 20.736 -1.518 -13.511 1.00 96.62 90 ALA A C 1
ATOM 710 O O . ALA A 1 90 ? 19.742 -0.789 -13.486 1.00 96.62 90 ALA A O 1
ATOM 711 N N . VAL A 1 91 ? 20.626 -2.838 -13.700 1.00 96.94 91 VAL A N 1
ATOM 712 C CA . VAL A 1 91 ? 19.348 -3.543 -13.857 1.00 96.94 91 VAL A CA 1
ATOM 713 C C . VAL A 1 91 ? 18.785 -3.893 -12.480 1.00 96.94 91 VAL A C 1
ATOM 715 O O . VAL A 1 91 ? 19.341 -4.709 -11.750 1.00 96.94 91 VAL A O 1
ATOM 718 N N . VAL A 1 92 ? 17.659 -3.279 -12.116 1.00 94.75 92 VAL A N 1
ATOM 719 C CA . VAL A 1 92 ? 17.007 -3.458 -10.806 1.00 94.75 92 VAL A CA 1
ATOM 720 C C . VAL A 1 92 ? 15.960 -4.569 -10.793 1.00 94.75 92 VAL A C 1
ATOM 722 O O . VAL A 1 92 ? 15.593 -5.053 -9.726 1.00 94.75 92 VAL A O 1
ATOM 725 N N . SER A 1 93 ? 15.471 -4.982 -11.962 1.00 94.06 93 SER A N 1
ATOM 726 C CA . SER A 1 93 ? 14.553 -6.112 -12.103 1.00 94.06 93 SER A CA 1
ATOM 727 C C . SER A 1 93 ? 14.616 -6.688 -13.516 1.00 94.06 93 SER A C 1
ATOM 729 O O . SER A 1 93 ? 14.973 -5.993 -14.466 1.00 94.06 93 SER A O 1
ATOM 731 N N . VAL A 1 94 ? 14.264 -7.964 -13.653 1.00 96.12 94 VAL A N 1
ATOM 732 C CA . VAL A 1 94 ? 14.210 -8.681 -14.930 1.00 96.12 94 VAL A CA 1
ATOM 733 C C . VAL A 1 94 ? 12.872 -9.394 -15.008 1.00 96.12 94 VAL A C 1
ATOM 735 O O . VAL A 1 94 ? 12.556 -10.234 -14.165 1.00 96.12 94 VAL A O 1
ATOM 738 N N . VAL A 1 95 ? 12.080 -9.060 -16.021 1.00 95.94 95 VAL A N 1
ATOM 739 C CA . VAL A 1 95 ? 10.708 -9.550 -16.165 1.00 95.94 95 VAL A CA 1
ATOM 740 C C . VAL A 1 95 ? 10.608 -10.417 -17.413 1.00 95.94 95 VAL A C 1
ATOM 742 O O . VAL A 1 95 ? 11.119 -10.059 -18.472 1.00 95.94 95 VAL A O 1
ATOM 745 N N . ALA A 1 96 ? 9.949 -11.573 -17.302 1.00 96.06 96 ALA A N 1
ATOM 746 C CA . ALA A 1 96 ? 9.639 -12.394 -18.469 1.00 96.06 96 ALA A CA 1
ATOM 747 C C . ALA A 1 96 ? 8.681 -11.641 -19.400 1.00 96.06 96 ALA A C 1
ATOM 749 O O . ALA A 1 96 ? 7.687 -11.080 -18.938 1.00 96.06 96 ALA A O 1
ATOM 750 N N . PHE A 1 97 ? 8.960 -11.662 -20.702 1.00 96.88 97 PHE A N 1
ATOM 751 C CA . PHE A 1 97 ? 8.170 -10.935 -21.689 1.00 96.88 97 PHE A CA 1
ATOM 752 C C . PHE A 1 97 ? 7.715 -11.865 -22.821 1.00 96.88 97 PHE A C 1
ATOM 754 O O . PHE A 1 97 ? 8.197 -11.749 -23.943 1.00 96.88 97 PHE A O 1
ATOM 761 N N . PRO A 1 98 ? 6.843 -12.847 -22.526 1.00 96.31 98 PRO A N 1
ATOM 762 C CA . PRO A 1 98 ? 6.324 -13.751 -23.542 1.00 96.31 98 PRO A CA 1
ATOM 763 C C . PRO A 1 98 ? 5.298 -13.041 -24.445 1.00 96.31 98 PRO A C 1
ATOM 765 O O . PRO A 1 98 ? 4.582 -12.152 -23.974 1.00 96.31 98 PRO A O 1
ATOM 768 N N . PRO A 1 99 ? 5.168 -13.464 -25.712 1.00 97.19 99 PRO A N 1
ATOM 769 C CA . PRO A 1 99 ? 4.120 -12.983 -26.590 1.00 97.19 99 PRO A CA 1
ATOM 770 C C . PRO A 1 99 ? 2.770 -13.603 -26.203 1.00 97.19 99 PRO A C 1
ATOM 772 O O . PRO A 1 99 ? 2.685 -14.692 -25.627 1.00 97.19 99 PRO A O 1
ATOM 775 N N . ASN A 1 100 ? 1.701 -12.911 -26.570 1.00 96.69 100 ASN A N 1
ATOM 776 C CA . ASN A 1 100 ? 0.331 -13.392 -26.543 1.00 96.69 100 ASN A CA 1
ATOM 777 C C . ASN A 1 100 ? 0.125 -14.504 -27.588 1.00 96.69 100 ASN A C 1
ATOM 779 O O . ASN A 1 100 ? 0.965 -14.751 -28.455 1.00 96.69 100 ASN A O 1
ATOM 783 N N . ALA A 1 101 ? -1.042 -15.153 -27.549 1.00 95.69 101 ALA A N 1
ATOM 784 C CA . ALA A 1 101 ? -1.390 -16.223 -28.488 1.00 95.69 101 ALA A CA 1
ATOM 785 C C . ALA A 1 101 ? -1.383 -15.784 -29.969 1.00 95.69 101 ALA A C 1
ATOM 787 O O . ALA A 1 101 ? -1.184 -16.617 -30.849 1.00 95.69 101 ALA A O 1
ATOM 788 N N . ASP A 1 102 ? -1.584 -14.494 -30.245 1.00 95.75 102 ASP A N 1
ATOM 789 C CA . ASP A 1 102 ? -1.526 -13.892 -31.584 1.00 95.75 102 ASP A CA 1
ATOM 790 C C . ASP A 1 102 ? -0.123 -13.369 -31.963 1.00 95.75 102 ASP A C 1
ATOM 792 O O . ASP A 1 102 ? 0.056 -12.746 -33.010 1.00 95.75 102 ASP A O 1
ATOM 796 N N . GLY A 1 103 ? 0.879 -13.608 -31.112 1.00 95.75 103 GLY A N 1
ATOM 797 C CA . GLY A 1 103 ? 2.254 -13.155 -31.294 1.00 95.75 103 GLY A CA 1
ATOM 798 C C . GLY A 1 103 ? 2.515 -11.706 -30.873 1.00 95.75 103 GLY A C 1
ATOM 799 O O . GLY A 1 103 ? 3.675 -11.295 -30.891 1.00 95.75 103 GLY A O 1
ATOM 800 N N . SER A 1 104 ? 1.487 -10.938 -30.496 1.00 97.19 104 SER A N 1
ATOM 801 C CA . SER A 1 104 ? 1.646 -9.568 -29.988 1.00 97.19 104 SER A CA 1
ATOM 802 C C . SER A 1 104 ? 2.207 -9.550 -28.564 1.00 97.19 104 SER A C 1
ATOM 804 O O . SER A 1 104 ? 2.198 -10.563 -27.872 1.00 97.19 104 SER A O 1
ATOM 806 N N . PHE A 1 105 ? 2.658 -8.394 -28.089 1.00 96.88 105 PHE A N 1
ATOM 807 C CA . PHE A 1 105 ? 3.115 -8.208 -26.714 1.00 96.88 105 PHE A CA 1
ATOM 808 C C . PHE A 1 105 ? 2.203 -7.269 -25.935 1.00 96.88 105 PHE A C 1
ATOM 810 O O . PHE A 1 105 ? 1.796 -6.214 -26.425 1.00 96.88 105 PHE A O 1
ATOM 817 N N . SER A 1 106 ? 1.967 -7.643 -24.679 1.00 94.56 106 SER A N 1
ATOM 818 C CA . SER A 1 106 ? 1.255 -6.855 -23.674 1.00 94.56 106 SER A CA 1
ATOM 819 C C . SER A 1 106 ? 2.195 -6.504 -22.529 1.00 94.56 106 SER A C 1
ATOM 821 O O . SER A 1 106 ? 3.088 -7.281 -22.192 1.00 94.56 106 SER A O 1
ATOM 823 N N . LEU A 1 107 ? 1.982 -5.352 -21.892 1.00 92.31 107 LEU A N 1
ATOM 824 C CA . LEU A 1 107 ? 2.807 -4.945 -20.758 1.00 92.31 107 LEU A CA 1
ATOM 825 C C . LEU A 1 107 ? 2.613 -5.935 -19.590 1.00 92.31 107 LEU A C 1
ATOM 827 O O . LEU A 1 107 ? 1.467 -6.174 -19.196 1.00 92.31 107 LEU A O 1
ATOM 831 N N . PRO A 1 108 ? 3.688 -6.499 -19.006 1.00 90.06 108 PRO A N 1
ATOM 832 C CA . PRO A 1 108 ? 3.566 -7.363 -17.839 1.00 90.06 108 PRO A CA 1
ATOM 833 C C . PRO A 1 108 ? 2.877 -6.643 -16.676 1.00 90.06 108 PRO A C 1
ATOM 835 O O . PRO A 1 108 ? 3.193 -5.489 -16.388 1.00 90.06 108 PRO A O 1
ATOM 838 N N . ALA A 1 109 ? 1.985 -7.334 -15.958 1.00 83.25 109 ALA A N 1
ATOM 839 C CA . ALA A 1 109 ? 1.199 -6.743 -14.868 1.00 83.25 109 ALA A CA 1
ATOM 840 C C . ALA A 1 109 ? 2.070 -6.072 -13.792 1.00 83.25 109 ALA A C 1
ATOM 842 O O . ALA A 1 109 ? 1.730 -5.003 -13.295 1.00 83.25 109 ALA A O 1
ATOM 843 N N . VAL A 1 110 ? 3.234 -6.662 -13.497 1.00 81.38 110 VAL A N 1
ATOM 844 C CA . VAL A 1 110 ? 4.217 -6.087 -12.571 1.00 81.38 110 VAL A CA 1
ATOM 845 C C . VAL A 1 110 ? 4.676 -4.697 -13.000 1.00 81.38 110 VAL A C 1
ATOM 847 O O . VAL A 1 110 ? 4.896 -3.884 -12.123 1.00 81.38 110 VAL A O 1
ATOM 850 N N . LEU A 1 111 ? 4.775 -4.401 -14.301 1.00 81.19 111 LEU A N 1
ATOM 851 C CA . LEU A 1 111 ? 5.152 -3.085 -14.834 1.00 81.19 111 LEU A CA 1
ATOM 852 C C . LEU A 1 111 ? 3.955 -2.153 -15.040 1.00 81.19 111 LEU A C 1
ATOM 854 O O . LEU A 1 111 ? 4.136 -0.941 -15.038 1.00 81.19 111 LEU A O 1
ATOM 858 N N . ALA A 1 112 ? 2.741 -2.692 -15.176 1.00 68.62 112 ALA A N 1
ATOM 859 C CA . ALA A 1 112 ? 1.516 -1.893 -15.268 1.00 68.62 112 ALA A CA 1
ATOM 860 C C . ALA A 1 112 ? 1.203 -1.126 -13.970 1.00 68.62 112 ALA A C 1
ATOM 862 O O . ALA A 1 112 ? 0.480 -0.131 -14.002 1.00 68.62 112 ALA A O 1
ATOM 863 N N . LEU A 1 113 ? 1.751 -1.587 -12.843 1.00 63.34 113 LEU A N 1
ATOM 864 C CA . LEU A 1 113 ? 1.619 -0.928 -11.547 1.00 63.34 113 LEU A CA 1
ATOM 865 C C . LEU A 1 113 ? 2.675 0.161 -11.323 1.00 63.34 113 LEU A C 1
ATOM 867 O O . LEU A 1 113 ? 2.418 1.065 -10.541 1.00 63.34 113 LEU A O 1
ATOM 871 N N . TRP A 1 114 ? 3.814 0.142 -12.028 1.00 63.00 114 TRP A N 1
ATOM 872 C CA . TRP A 1 114 ? 4.862 1.144 -11.809 1.00 63.00 114 TRP A CA 1
ATOM 873 C C . TRP A 1 114 ? 4.389 2.529 -12.239 1.00 63.00 114 TRP A C 1
ATOM 875 O O . TRP A 1 114 ? 4.129 2.792 -13.416 1.00 63.00 114 TRP A O 1
ATOM 885 N N . ARG A 1 115 ? 4.330 3.434 -11.267 1.00 61.84 115 ARG A N 1
ATOM 886 C CA . ARG A 1 115 ? 4.148 4.871 -11.468 1.00 61.84 115 ARG A CA 1
ATOM 887 C C . ARG A 1 115 ? 5.453 5.584 -11.128 1.00 61.84 115 ARG A C 1
ATOM 889 O O . ARG A 1 115 ? 6.283 5.055 -10.397 1.00 61.84 115 ARG A O 1
ATOM 896 N N . ASP A 1 116 ? 5.616 6.815 -11.610 1.00 59.38 116 ASP A N 1
ATOM 897 C CA . ASP A 1 116 ? 6.774 7.654 -11.255 1.00 59.38 116 ASP A CA 1
ATOM 898 C C . ASP A 1 116 ? 6.882 7.910 -9.738 1.00 59.38 116 ASP A C 1
ATOM 900 O O . ASP A 1 116 ? 7.946 8.272 -9.242 1.00 59.38 116 ASP A O 1
ATOM 904 N N . TYR A 1 117 ? 5.793 7.674 -8.992 1.00 60.62 117 TYR A N 1
ATOM 905 C CA . TYR A 1 117 ? 5.747 7.752 -7.537 1.00 60.62 117 TYR A CA 1
ATOM 906 C C . TYR A 1 117 ? 4.987 6.552 -6.951 1.00 60.62 117 TYR A C 1
ATOM 908 O O . TYR A 1 117 ? 3.843 6.326 -7.360 1.00 60.62 117 TYR A O 1
ATOM 916 N N . PRO A 1 118 ? 5.540 5.863 -5.933 1.00 59.91 118 PRO A N 1
ATOM 917 C CA . PRO A 1 118 ? 4.920 4.672 -5.339 1.00 59.91 118 PRO A CA 1
ATOM 918 C C . PRO A 1 118 ? 3.563 4.943 -4.667 1.00 59.91 118 PRO A C 1
ATOM 920 O O . PRO A 1 118 ? 2.764 4.048 -4.444 1.00 59.91 118 PRO A O 1
ATOM 923 N N . ILE A 1 119 ? 3.241 6.204 -4.371 1.00 67.44 119 ILE A N 1
ATOM 924 C CA . ILE A 1 119 ? 1.944 6.583 -3.788 1.00 67.44 119 ILE A CA 1
ATOM 925 C C . ILE A 1 119 ? 0.779 6.546 -4.794 1.00 67.44 119 ILE A C 1
ATOM 927 O O . ILE A 1 119 ? -0.379 6.653 -4.401 1.00 67.44 119 ILE A O 1
ATOM 931 N N . LEU A 1 120 ? 1.067 6.455 -6.096 1.00 69.06 120 LEU A N 1
ATOM 932 C CA . LEU A 1 120 ? 0.048 6.512 -7.153 1.00 69.06 120 LEU A CA 1
ATOM 933 C C . LEU A 1 120 ? -0.407 5.126 -7.628 1.00 69.06 120 LEU A C 1
ATOM 935 O O . LEU A 1 120 ? -1.209 5.020 -8.560 1.00 69.06 120 LEU A O 1
ATOM 939 N N . GLU A 1 121 ? 0.117 4.073 -7.013 1.00 70.00 121 GLU A N 1
ATOM 940 C CA . GLU A 1 121 ? -0.310 2.699 -7.224 1.00 70.00 121 GLU A CA 1
ATOM 941 C C . GLU A 1 121 ? -1.673 2.464 -6.567 1.00 70.00 121 GLU A C 1
ATOM 943 O O . GLU A 1 121 ? -1.916 2.854 -5.426 1.00 70.00 121 GLU A O 1
ATOM 948 N N . PHE A 1 122 ? -2.588 1.823 -7.294 1.00 73.31 122 PHE A N 1
ATOM 949 C CA . PHE A 1 122 ? -3.833 1.356 -6.698 1.00 73.31 122 PHE A CA 1
ATOM 950 C C . PHE A 1 122 ? -3.575 0.020 -6.004 1.00 73.31 122 PHE A C 1
ATOM 952 O O . PHE A 1 122 ? -3.315 -0.982 -6.673 1.00 73.31 122 PHE A O 1
ATOM 959 N N . ASP A 1 123 ? -3.676 0.003 -4.677 1.00 73.44 123 ASP A N 1
ATOM 960 C CA . ASP A 1 123 ? -3.722 -1.238 -3.915 1.00 73.44 123 ASP A CA 1
ATOM 961 C C . ASP A 1 123 ? -5.154 -1.791 -3.913 1.00 73.44 123 ASP A C 1
ATOM 963 O O . ASP A 1 123 ? -6.080 -1.191 -3.367 1.00 73.44 123 ASP A O 1
ATOM 967 N N . GLY A 1 124 ? -5.339 -2.939 -4.567 1.00 80.88 124 GLY A N 1
ATOM 968 C CA . GLY A 1 124 ? -6.611 -3.661 -4.590 1.00 80.88 124 GLY A CA 1
ATOM 969 C C . GLY A 1 124 ? -6.839 -4.559 -3.371 1.00 80.88 124 GLY A C 1
ATOM 970 O O . GLY A 1 124 ? -7.862 -5.248 -3.323 1.00 80.88 124 GLY A O 1
ATOM 971 N N . ALA A 1 125 ? -5.901 -4.614 -2.419 1.00 81.62 125 ALA A N 1
ATOM 972 C CA . ALA A 1 125 ? -6.048 -5.403 -1.207 1.00 81.62 125 ALA A CA 1
ATOM 973 C C . ALA A 1 125 ? -7.234 -4.901 -0.371 1.00 81.62 125 ALA A C 1
ATOM 975 O O . ALA A 1 125 ? -7.370 -3.722 -0.060 1.00 81.62 125 ALA A O 1
ATOM 976 N N . GLN A 1 126 ? -8.108 -5.828 0.022 1.00 81.94 126 GLN A N 1
ATOM 977 C CA . GLN A 1 126 ? -9.237 -5.524 0.908 1.00 81.94 126 GLN A CA 1
ATOM 978 C C . GLN A 1 126 ? -8.845 -5.516 2.387 1.00 81.94 126 GLN A C 1
ATOM 980 O O . GLN A 1 126 ? -9.616 -5.066 3.231 1.00 81.94 126 GLN A O 1
ATOM 985 N N . THR A 1 127 ? -7.669 -6.048 2.707 1.00 82.31 127 THR A N 1
ATOM 986 C CA . THR A 1 127 ? -7.136 -6.096 4.064 1.00 82.31 127 THR A CA 1
ATOM 987 C C . THR A 1 127 ? -6.090 -5.008 4.207 1.00 82.31 127 THR A C 1
ATOM 989 O O . THR A 1 127 ? -5.146 -4.954 3.421 1.00 82.31 127 THR A O 1
ATOM 992 N N . ALA A 1 128 ? -6.254 -4.152 5.214 1.00 82.31 128 ALA A N 1
ATOM 993 C CA . ALA A 1 128 ? -5.276 -3.122 5.512 1.00 82.31 128 ALA A CA 1
ATOM 994 C C . ALA A 1 128 ? -3.944 -3.755 5.943 1.00 82.31 128 ALA A C 1
ATOM 996 O O . ALA A 1 128 ? -3.916 -4.750 6.668 1.00 82.31 128 ALA A O 1
ATOM 997 N N . VAL A 1 129 ? -2.828 -3.141 5.541 1.00 82.81 129 VAL A N 1
ATOM 998 C CA . VAL A 1 129 ? -1.486 -3.527 6.019 1.00 82.81 129 VAL A CA 1
ATOM 999 C C . VAL A 1 129 ? -1.388 -3.370 7.542 1.00 82.81 129 VAL A C 1
ATOM 1001 O O . VAL A 1 129 ? -0.761 -4.183 8.219 1.00 82.81 129 VAL A O 1
ATOM 1004 N N . LEU A 1 130 ? -2.039 -2.336 8.083 1.00 82.19 130 LEU A N 1
ATOM 1005 C CA . LEU A 1 130 ? -2.211 -2.115 9.514 1.00 82.19 130 LEU A CA 1
ATOM 1006 C C . LEU A 1 130 ? -3.630 -2.541 9.904 1.00 82.19 130 LEU A C 1
ATOM 1008 O O . LEU A 1 130 ? -4.563 -1.752 9.805 1.00 82.19 130 LEU A O 1
ATOM 1012 N N . GLU A 1 131 ? -3.786 -3.801 10.305 1.00 88.50 131 GLU A N 1
ATOM 1013 C CA . GLU A 1 131 ? -5.076 -4.382 10.689 1.00 88.50 131 GLU A CA 1
ATOM 1014 C C . GLU A 1 131 ? -5.132 -4.614 12.213 1.00 88.50 131 GLU A C 1
ATOM 1016 O O . GLU A 1 131 ? -4.443 -5.505 12.725 1.00 88.50 131 GLU A O 1
ATOM 1021 N N . PRO A 1 132 ? -5.955 -3.849 12.958 1.00 87.75 132 PRO A N 1
ATOM 1022 C CA . PRO A 1 132 ? -6.087 -3.968 14.411 1.00 87.75 132 PRO A CA 1
ATOM 1023 C C . PRO A 1 132 ? -6.405 -5.386 14.904 1.00 87.75 132 PRO A C 1
ATOM 1025 O O . PRO A 1 132 ? -5.892 -5.808 15.944 1.00 87.75 132 PRO A O 1
ATOM 1028 N N . ASN A 1 133 ? -7.185 -6.159 14.138 1.00 89.31 133 ASN A N 1
ATOM 1029 C CA . ASN A 1 133 ? -7.565 -7.529 14.501 1.00 89.31 133 ASN A CA 1
ATOM 1030 C C . ASN A 1 133 ? -6.390 -8.524 14.525 1.00 89.31 133 ASN A C 1
ATOM 1032 O O . ASN A 1 133 ? -6.536 -9.636 15.034 1.00 89.31 133 ASN A O 1
ATOM 1036 N N . ILE A 1 134 ? -5.216 -8.151 13.999 1.00 90.25 134 ILE A N 1
ATOM 1037 C CA . ILE A 1 134 ? -3.997 -8.962 14.130 1.00 90.25 134 ILE A CA 1
ATOM 1038 C C . ILE A 1 134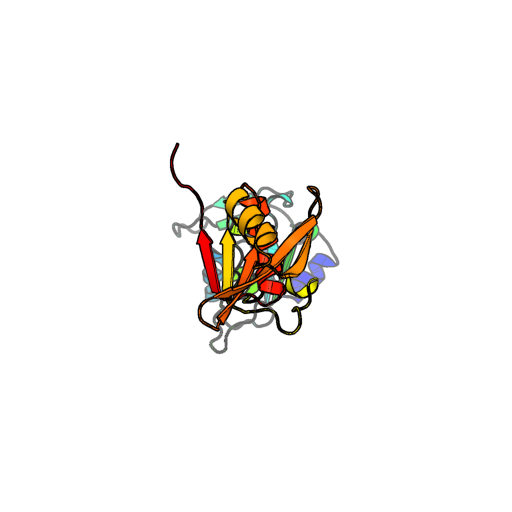 ? -3.546 -9.025 15.599 1.00 90.25 134 ILE A C 1
ATOM 1040 O O . ILE A 1 134 ? -3.011 -10.043 16.039 1.00 90.25 134 ILE A O 1
ATOM 1044 N N . LEU A 1 135 ? -3.769 -7.952 16.365 1.00 89.50 135 LEU A N 1
ATOM 1045 C CA . LEU A 1 135 ? -3.297 -7.815 17.746 1.00 89.50 135 LEU A CA 1
ATOM 1046 C C . LEU A 1 135 ? -4.435 -7.863 18.769 1.00 89.50 135 LEU A C 1
ATOM 1048 O O . LEU A 1 135 ? -4.265 -8.413 19.857 1.00 89.50 135 LEU A O 1
ATOM 1052 N N . ILE A 1 136 ? -5.592 -7.300 18.425 1.00 92.75 136 ILE A N 1
ATOM 1053 C CA . ILE A 1 136 ? -6.733 -7.153 19.325 1.00 92.75 136 ILE A CA 1
ATOM 1054 C C . ILE A 1 136 ? -7.779 -8.202 18.963 1.00 92.75 136 ILE A C 1
ATOM 1056 O O . ILE A 1 136 ? -8.256 -8.269 17.833 1.00 92.75 136 ILE A O 1
ATOM 1060 N N . LYS A 1 137 ? -8.139 -9.041 19.937 1.00 94.12 137 LYS A N 1
ATOM 1061 C CA . LYS A 1 137 ? -9.193 -10.044 19.761 1.00 94.12 137 LYS A CA 1
ATOM 1062 C C . LYS A 1 137 ? -10.561 -9.429 20.061 1.00 94.12 137 LYS A C 1
ATOM 1064 O O . LYS A 1 137 ? -10.654 -8.640 21.004 1.00 94.12 137 LYS A O 1
ATOM 1069 N N . PRO A 1 138 ? -11.621 -9.844 19.344 1.00 95.88 138 PRO A N 1
ATOM 1070 C CA . PRO A 1 138 ? -12.980 -9.461 19.690 1.00 95.88 138 PRO A CA 1
ATOM 1071 C C . PRO A 1 138 ? -13.302 -9.785 21.150 1.00 95.88 138 PRO A C 1
ATOM 1073 O O . PRO A 1 138 ? -12.937 -10.847 21.660 1.00 95.88 138 PRO A O 1
ATOM 1076 N N . LEU A 1 139 ? -13.991 -8.865 21.818 1.00 96.44 139 LEU A N 1
ATOM 1077 C CA . LEU A 1 139 ? -14.464 -9.050 23.179 1.00 96.44 139 LEU A CA 1
ATOM 1078 C C . LEU A 1 139 ? -15.808 -9.778 23.150 1.00 96.44 139 LEU A C 1
ATOM 1080 O O . LEU A 1 139 ? -16.799 -9.265 22.624 1.00 96.44 139 LEU A O 1
ATOM 1084 N N . ASP A 1 140 ? -15.849 -10.965 23.750 1.00 95.62 140 ASP A N 1
ATOM 1085 C CA . ASP A 1 140 ? -17.052 -11.792 23.783 1.00 95.62 140 ASP A CA 1
ATOM 1086 C C . ASP A 1 140 ? -18.243 -11.034 24.382 1.00 95.62 140 ASP A C 1
ATOM 1088 O O . ASP A 1 140 ? -18.229 -10.568 25.523 1.00 95.62 140 ASP A O 1
ATOM 1092 N N . GLY A 1 141 ? -19.309 -10.925 23.587 1.00 94.44 141 GLY A N 1
ATOM 1093 C CA . GLY A 1 141 ? -20.557 -10.299 24.004 1.00 94.44 141 GLY A CA 1
ATOM 1094 C C . GLY A 1 141 ? -20.533 -8.772 24.079 1.00 94.44 141 GLY A C 1
ATOM 1095 O O . GLY A 1 141 ? -21.473 -8.221 24.654 1.00 94.44 141 GLY A O 1
ATOM 1096 N N . ILE A 1 142 ? -19.530 -8.078 23.524 1.00 97.44 142 ILE A N 1
ATOM 1097 C CA . ILE A 1 142 ? -19.569 -6.613 23.405 1.00 97.44 142 ILE A CA 1
ATOM 1098 C C . ILE A 1 142 ? -20.757 -6.164 22.524 1.00 97.44 142 ILE A C 1
ATOM 1100 O O . ILE A 1 142 ? -21.030 -6.786 21.492 1.00 97.44 142 ILE A O 1
ATOM 1104 N N . PRO A 1 143 ? -21.491 -5.098 22.891 1.00 97.75 143 PRO A N 1
ATOM 1105 C CA . PRO A 1 143 ? -22.510 -4.537 22.010 1.00 97.75 143 PRO A CA 1
ATOM 1106 C C . PRO A 1 143 ? -21.910 -3.959 20.722 1.00 97.75 143 PRO A C 1
ATOM 1108 O O . PRO A 1 143 ? -20.881 -3.293 20.746 1.00 97.75 143 PRO A O 1
ATOM 1111 N N . GLN A 1 144 ? -22.592 -4.146 19.589 1.00 97.75 144 GLN A N 1
ATOM 1112 C CA . GLN A 1 144 ? -22.127 -3.610 18.301 1.00 97.75 144 GLN A CA 1
ATOM 1113 C C . GLN A 1 144 ? -22.337 -2.095 18.155 1.00 97.75 144 GLN A C 1
ATOM 1115 O O . GLN A 1 144 ? -21.714 -1.469 17.296 1.00 97.75 144 GLN A O 1
ATOM 1120 N N . LYS A 1 145 ? -23.235 -1.504 18.951 1.00 98.31 145 LYS A N 1
ATOM 1121 C CA . LYS A 1 145 ? -23.551 -0.071 18.931 1.00 98.31 145 LYS A CA 1
ATOM 1122 C C . LYS A 1 145 ? -22.670 0.657 19.940 1.00 98.31 145 LYS A C 1
ATOM 1124 O O . LYS A 1 145 ? -22.651 0.283 21.110 1.00 98.31 145 LYS A O 1
ATOM 1129 N N . CYS A 1 146 ? -21.977 1.698 19.499 1.00 98.38 146 CYS A N 1
ATOM 1130 C CA . CYS A 1 146 ? -21.032 2.461 20.299 1.00 98.38 146 CYS A CA 1
ATOM 1131 C C . CYS A 1 146 ? -21.303 3.965 20.192 1.00 98.38 146 CYS A C 1
ATOM 1133 O O . CYS A 1 146 ? -21.448 4.520 19.102 1.00 98.38 146 CYS A O 1
ATOM 1135 N N . VAL A 1 147 ? -21.354 4.632 21.340 1.00 98.06 147 VAL A N 1
ATOM 1136 C CA . VAL A 1 147 ? -21.421 6.084 21.456 1.00 98.06 147 VAL A CA 1
ATOM 1137 C C . VAL A 1 147 ? -20.059 6.593 21.910 1.00 98.06 147 VAL A C 1
ATOM 1139 O O . VAL A 1 147 ? -19.595 6.289 23.011 1.00 98.06 147 VAL A O 1
ATOM 1142 N N . LEU A 1 148 ? -19.432 7.402 21.063 1.00 98.06 148 LEU A N 1
ATOM 1143 C CA . LEU A 1 148 ? -18.242 8.166 21.408 1.00 98.06 148 LEU A CA 1
ATOM 1144 C C . LEU A 1 148 ? -18.688 9.492 22.019 1.00 98.06 148 LEU A C 1
ATOM 1146 O O . LEU A 1 148 ? -19.196 10.366 21.313 1.00 98.06 148 LEU A O 1
ATOM 1150 N N . CYS A 1 149 ? -18.534 9.642 23.330 1.00 97.31 149 CYS A N 1
ATOM 1151 C CA . CYS A 1 149 ? -18.957 10.841 24.045 1.00 97.31 149 CYS A CA 1
ATOM 1152 C C . CYS A 1 149 ? -17.738 11.677 24.448 1.00 97.31 149 CYS A C 1
ATOM 1154 O O . CYS A 1 149 ? -16.914 11.240 25.245 1.00 97.31 149 CYS A O 1
ATOM 1156 N N . PHE A 1 150 ? -17.637 12.890 23.902 1.00 96.69 150 PHE A N 1
ATOM 1157 C CA . PHE A 1 150 ? -16.563 13.846 24.205 1.00 96.69 150 PHE A CA 1
ATOM 1158 C C . PHE A 1 150 ? -16.843 14.685 25.465 1.00 96.69 150 PHE A C 1
ATOM 1160 O O . PHE A 1 150 ? -16.000 15.468 25.896 1.00 96.69 150 PHE A O 1
ATOM 1167 N N . PHE A 1 151 ? -18.031 14.547 26.058 1.00 96.00 151 PHE A N 1
ATOM 1168 C CA . PHE A 1 151 ? -18.432 15.258 27.270 1.00 96.00 151 PHE A CA 1
ATOM 1169 C C . PHE A 1 151 ? -18.112 14.410 28.502 1.00 96.00 151 PHE A C 1
ATOM 1171 O O . PHE A 1 151 ? -18.894 13.549 28.913 1.00 96.00 151 PHE A O 1
ATOM 1178 N N . TYR A 1 152 ? -16.928 14.624 29.078 1.00 93.75 152 TYR A N 1
ATOM 1179 C CA . TYR A 1 152 ? -16.467 13.855 30.236 1.00 93.75 152 TYR A CA 1
ATOM 1180 C C . TYR A 1 152 ? -17.408 13.980 31.447 1.00 93.75 152 TYR A C 1
ATOM 1182 O O . TYR A 1 152 ? -17.665 12.996 32.133 1.00 93.75 152 TYR A O 1
ATOM 1190 N N . ASP A 1 153 ? -17.978 15.163 31.675 1.00 96.19 153 ASP A N 1
ATOM 1191 C CA . ASP A 1 153 ? -18.952 15.442 32.735 1.00 96.19 153 ASP A CA 1
ATOM 1192 C C . ASP A 1 153 ? -20.224 14.588 32.614 1.00 96.19 153 ASP A C 1
ATOM 1194 O O . ASP A 1 153 ? -20.757 14.108 33.616 1.00 96.19 153 ASP A O 1
ATOM 1198 N N . VAL A 1 154 ? -20.686 14.329 31.387 1.00 96.81 154 VAL A N 1
ATOM 1199 C CA . VAL A 1 154 ? -21.836 13.451 31.137 1.00 96.81 154 VAL A CA 1
ATOM 1200 C C . VAL A 1 154 ? -21.502 12.007 31.505 1.00 96.81 154 VAL A C 1
ATOM 1202 O O . VAL A 1 154 ? -22.316 11.347 32.154 1.00 96.81 154 VAL A O 1
ATOM 1205 N N . ILE A 1 155 ? -20.316 11.521 31.128 1.00 97.19 155 ILE A N 1
ATOM 1206 C CA . ILE A 1 155 ? -19.857 10.165 31.466 1.00 97.19 155 ILE A CA 1
ATOM 1207 C C . ILE A 1 155 ? -19.719 10.014 32.983 1.00 97.19 155 ILE A C 1
ATOM 1209 O O . ILE A 1 155 ? -20.208 9.036 33.548 1.00 97.19 155 ILE A O 1
ATOM 1213 N N . ASP A 1 156 ? -19.094 10.986 33.648 1.00 96.88 156 ASP A N 1
ATOM 1214 C CA . ASP A 1 156 ? -18.877 10.963 35.095 1.00 96.88 156 ASP A CA 1
ATOM 1215 C C . ASP A 1 156 ? -20.204 10.980 35.867 1.00 96.88 156 ASP A C 1
ATOM 1217 O O . ASP A 1 156 ? -20.413 10.175 36.776 1.00 96.88 156 ASP A O 1
ATOM 1221 N N . ARG A 1 157 ? -21.172 11.797 35.427 1.00 98.19 157 ARG A N 1
ATOM 1222 C CA . ARG A 1 157 ? -22.532 11.791 35.980 1.00 98.19 157 ARG A CA 1
ATOM 1223 C C . ARG A 1 157 ? -23.218 10.434 35.808 1.00 98.19 157 ARG A C 1
ATOM 1225 O O . ARG A 1 157 ? -23.736 9.893 36.780 1.00 98.19 157 ARG A O 1
ATOM 1232 N N . LEU A 1 158 ? -23.209 9.858 34.602 1.00 97.69 158 LEU A N 1
ATOM 1233 C CA . LEU A 1 158 ? -23.825 8.545 34.348 1.00 97.69 158 LEU A CA 1
ATOM 1234 C C . LEU A 1 158 ? -23.172 7.434 35.185 1.00 97.69 158 LEU A C 1
ATOM 1236 O O . LEU A 1 158 ? -23.850 6.509 35.641 1.00 97.69 158 LEU A O 1
ATOM 1240 N N . LYS A 1 159 ? -21.858 7.532 35.415 1.00 96.94 159 LYS A N 1
ATOM 1241 C CA . LYS A 1 159 ? -21.120 6.637 36.307 1.00 96.94 159 LYS A CA 1
ATOM 1242 C C . LYS A 1 159 ? -21.579 6.788 37.756 1.00 96.94 159 LYS A C 1
ATOM 1244 O O . LYS A 1 159 ? -21.854 5.779 38.400 1.00 96.94 159 LYS A O 1
ATOM 1249 N N . ALA A 1 160 ? -21.693 8.019 38.254 1.00 97.38 160 ALA A N 1
ATOM 1250 C CA . ALA A 1 160 ? -22.166 8.309 39.608 1.00 97.38 160 ALA A CA 1
ATOM 1251 C C . ALA A 1 160 ? -23.616 7.844 39.841 1.00 97.38 160 ALA A C 1
ATOM 1253 O O . ALA A 1 160 ? -23.954 7.399 40.935 1.00 97.38 160 ALA A O 1
ATOM 1254 N N . GLU A 1 161 ? -24.452 7.877 38.802 1.00 97.56 161 GLU A N 1
ATOM 1255 C CA . GLU A 1 161 ? -25.820 7.340 38.807 1.00 97.56 161 GLU A CA 1
ATOM 1256 C C . GLU A 1 161 ? -25.878 5.798 38.773 1.00 97.56 161 GLU A C 1
ATOM 1258 O O . GLU A 1 161 ? -26.964 5.223 38.826 1.00 97.56 161 GLU A O 1
ATOM 1263 N N . GLY A 1 162 ? -24.738 5.105 38.659 1.00 96.44 162 GLY A N 1
ATOM 1264 C CA . GLY A 1 162 ? -24.682 3.642 38.579 1.00 96.44 162 GLY A CA 1
ATOM 1265 C C . GLY A 1 162 ? -25.197 3.070 37.255 1.00 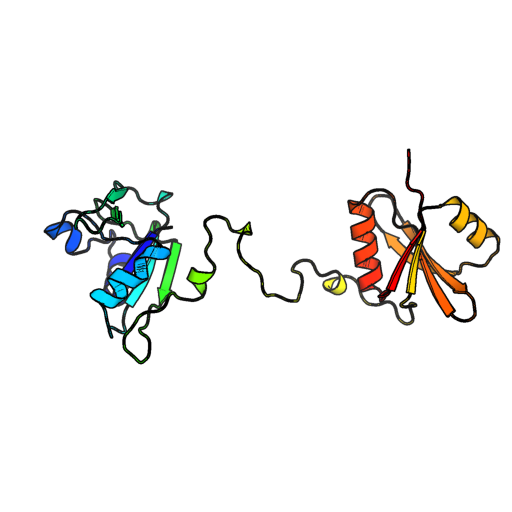96.44 162 GLY A C 1
ATOM 1266 O O . GLY A 1 162 ? -25.503 1.883 37.175 1.00 96.44 162 GLY A O 1
ATOM 1267 N N . ARG A 1 163 ? -25.298 3.898 36.206 1.00 97.25 163 ARG A N 1
ATOM 1268 C CA . ARG A 1 163 ? -25.829 3.499 34.890 1.00 97.25 163 ARG A CA 1
ATOM 1269 C C . ARG A 1 163 ? -24.787 2.868 33.973 1.00 97.25 163 ARG A C 1
ATOM 1271 O O . ARG A 1 163 ? -25.146 2.352 32.919 1.00 97.25 163 ARG A O 1
ATOM 1278 N N . LEU A 1 164 ? -23.512 2.950 34.347 1.00 98.00 164 LEU A N 1
ATOM 1279 C CA . LEU A 1 164 ? -22.387 2.481 33.548 1.00 98.00 164 LEU A CA 1
ATOM 1280 C C . LEU A 1 164 ? -21.721 1.275 34.204 1.00 98.00 164 LEU A C 1
ATOM 1282 O O . LEU A 1 164 ? -21.308 1.330 35.363 1.00 98.00 164 LEU A O 1
ATOM 1286 N N . ARG A 1 165 ? -21.531 0.211 33.426 1.00 97.69 165 ARG A N 1
ATOM 1287 C CA . ARG A 1 165 ? -20.711 -0.944 33.797 1.00 97.69 165 ARG A CA 1
ATOM 1288 C C . ARG A 1 165 ? -19.440 -0.930 32.964 1.00 97.69 165 ARG A C 1
ATOM 1290 O O . ARG A 1 165 ? -19.517 -1.016 31.747 1.00 97.69 165 ARG A O 1
ATOM 1297 N N . GLN A 1 166 ? -18.268 -0.824 33.581 1.00 97.94 166 GLN A N 1
ATOM 1298 C CA . GLN A 1 166 ? -17.016 -0.908 32.823 1.00 97.94 166 GLN A CA 1
ATOM 1299 C C . GLN A 1 166 ? -16.834 -2.334 32.284 1.00 97.94 166 GLN A C 1
ATOM 1301 O O . GLN A 1 166 ? -16.943 -3.299 33.041 1.00 97.94 166 GLN A O 1
ATOM 1306 N N . ILE A 1 167 ? -16.581 -2.459 30.982 1.00 97.81 167 ILE A N 1
ATOM 1307 C CA . ILE A 1 167 ? -16.431 -3.749 30.287 1.00 97.81 167 ILE A CA 1
ATOM 1308 C C . ILE A 1 167 ? -15.032 -3.961 29.712 1.00 97.81 167 ILE A C 1
ATOM 1310 O O . ILE A 1 167 ? -14.631 -5.100 29.499 1.00 97.81 167 ILE A O 1
ATOM 1314 N N . TYR A 1 168 ? -14.293 -2.878 29.472 1.00 97.62 168 TYR A N 1
ATOM 1315 C CA . TYR A 1 168 ? -12.942 -2.907 28.923 1.00 97.62 168 TYR A CA 1
ATOM 1316 C C . TYR A 1 168 ? -12.194 -1.620 29.313 1.00 97.62 168 TYR A C 1
ATOM 1318 O O . TYR A 1 168 ? -12.784 -0.689 29.872 1.00 97.62 168 TYR A O 1
ATOM 1326 N N . SER A 1 169 ? -10.893 -1.561 29.050 1.00 96.94 169 SER A N 1
ATOM 1327 C CA . SER A 1 169 ? -10.097 -0.340 29.164 1.00 96.94 169 SER A CA 1
ATOM 1328 C C . SER A 1 169 ? -9.169 -0.248 27.964 1.00 96.94 169 SER A C 1
ATOM 1330 O O . SER A 1 169 ? -8.259 -1.061 27.849 1.00 96.94 169 SER A O 1
ATOM 1332 N N . LEU A 1 170 ? -9.387 0.751 27.111 1.00 95.75 170 LEU A N 1
ATOM 1333 C CA . LEU A 1 170 ? -8.425 1.124 26.074 1.00 95.75 170 LEU A CA 1
ATOM 1334 C C . LEU A 1 170 ? -7.155 1.639 26.761 1.00 95.75 170 LEU A C 1
ATOM 1336 O O . LEU A 1 170 ? -7.213 2.126 27.900 1.00 95.75 170 LEU A O 1
ATOM 1340 N N . THR A 1 171 ? -6.012 1.549 26.091 1.00 92.88 171 THR A N 1
ATOM 1341 C CA . THR A 1 171 ? -4.732 2.003 26.653 1.00 92.88 171 THR A CA 1
ATOM 1342 C C . THR A 1 171 ? -3.902 2.746 25.624 1.00 92.88 171 THR A C 1
ATOM 1344 O O . THR A 1 171 ? -3.706 2.254 24.518 1.00 92.88 171 THR A O 1
ATOM 1347 N N . SER A 1 172 ? -3.361 3.894 26.019 1.00 91.56 172 SER A N 1
ATOM 1348 C CA . SER A 1 172 ? -2.291 4.592 25.302 1.00 91.56 172 SER A CA 1
ATOM 1349 C C . SER A 1 172 ? -1.311 5.207 26.305 1.00 91.56 172 SER A C 1
ATOM 1351 O O . SER A 1 172 ? -1.405 4.966 27.511 1.00 91.56 172 SER A O 1
ATOM 1353 N N . GLU A 1 173 ? -0.368 6.020 25.837 1.00 92.81 173 GLU A N 1
ATOM 1354 C CA . GLU A 1 173 ? 0.621 6.709 26.671 1.00 92.81 173 GLU A CA 1
ATOM 1355 C C . GLU A 1 173 ? -0.014 7.645 27.712 1.00 92.81 173 GLU A C 1
ATOM 1357 O O . GLU A 1 173 ? 0.618 7.955 28.721 1.00 92.81 173 GLU A O 1
ATOM 1362 N N . ILE A 1 174 ? -1.265 8.077 27.507 1.00 90.38 174 ILE A N 1
ATOM 1363 C CA . ILE A 1 174 ? -1.998 8.914 28.473 1.00 90.38 174 ILE A CA 1
ATOM 1364 C C . ILE A 1 174 ? -2.546 8.106 29.659 1.00 90.38 174 ILE A C 1
ATOM 1366 O O . ILE A 1 174 ? -3.017 8.692 30.634 1.00 90.38 174 ILE A O 1
ATOM 1370 N N . GLY A 1 175 ? -2.486 6.774 29.579 1.00 93.00 175 GLY A N 1
ATOM 1371 C CA . GLY A 1 175 ? -3.006 5.855 30.579 1.00 93.00 175 GLY A CA 1
ATOM 1372 C C . GLY A 1 175 ? -4.292 5.135 30.146 1.00 93.00 175 GLY A C 1
ATOM 1373 O O . GLY A 1 175 ? -4.602 5.053 28.955 1.00 93.00 175 GLY A O 1
ATOM 1374 N N . PRO A 1 176 ? -5.011 4.538 31.113 1.00 95.25 176 PRO A N 1
ATOM 1375 C CA . PRO A 1 176 ? -6.210 3.757 30.842 1.00 95.25 176 PRO A CA 1
ATOM 1376 C C . PRO A 1 176 ? -7.421 4.644 30.523 1.00 95.25 176 PRO A C 1
ATOM 1378 O O . PRO A 1 176 ? -7.765 5.550 31.284 1.00 95.25 176 PRO A O 1
ATOM 1381 N N . ASN A 1 177 ? -8.131 4.296 29.451 1.00 96.25 177 ASN A N 1
ATOM 1382 C CA . ASN A 1 177 ? -9.376 4.923 29.028 1.00 96.25 177 ASN A CA 1
ATOM 1383 C C . ASN A 1 177 ? -10.532 3.913 29.138 1.00 96.25 177 ASN A C 1
ATOM 1385 O O . ASN A 1 177 ? -10.622 2.981 28.335 1.00 96.25 177 ASN A O 1
ATOM 1389 N N . PRO A 1 178 ? -11.428 4.057 30.131 1.00 97.12 178 PRO A N 1
ATOM 1390 C CA . PRO A 1 178 ? -12.461 3.066 30.389 1.00 97.12 178 PRO A CA 1
ATOM 1391 C C . PRO A 1 178 ? -13.513 3.032 29.277 1.00 97.12 178 PRO A C 1
ATOM 1393 O O . PRO A 1 178 ? -13.988 4.067 28.805 1.00 97.12 178 PRO A O 1
ATOM 1396 N N . VAL A 1 179 ? -13.918 1.815 28.922 1.00 98.25 179 VAL A N 1
ATOM 1397 C CA . VAL A 1 179 ? -15.041 1.533 28.027 1.00 98.25 179 VAL A CA 1
ATOM 1398 C C . VAL A 1 179 ? -16.178 0.986 28.867 1.00 98.25 179 VAL A C 1
ATOM 1400 O O . VAL A 1 179 ? -16.018 -0.000 29.596 1.00 98.25 179 VAL A O 1
ATOM 1403 N N . TYR A 1 180 ? -17.332 1.623 28.759 1.00 98.50 180 TYR A N 1
ATOM 1404 C CA . TYR A 1 180 ? -18.514 1.267 29.519 1.00 98.50 180 TYR A CA 1
ATOM 1405 C C . TYR A 1 180 ? -19.563 0.611 28.637 1.00 98.50 180 TYR A C 1
ATOM 1407 O O . TYR A 1 180 ? -19.636 0.835 27.433 1.00 98.50 180 TYR A O 1
ATOM 1415 N N . GLU A 1 181 ? -20.412 -0.168 29.279 1.00 98.12 181 GLU A N 1
ATOM 1416 C CA . GLU A 1 181 ? -21.694 -0.601 28.769 1.00 98.12 181 G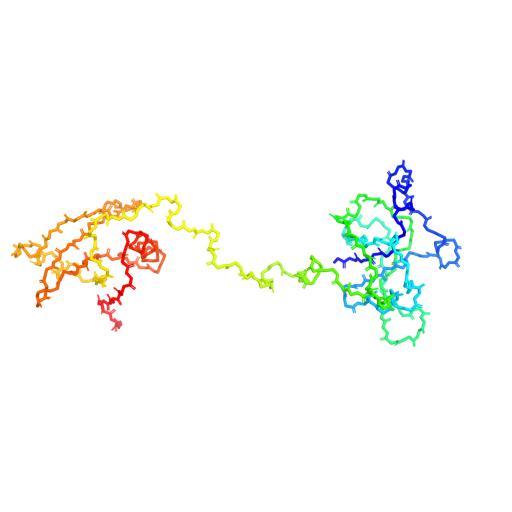LU A CA 1
ATOM 1417 C C . GLU A 1 181 ? -22.812 0.087 29.547 1.00 98.12 181 GLU A C 1
ATOM 1419 O O . GLU A 1 181 ? -22.720 0.258 30.767 1.00 98.12 181 GLU A O 1
ATOM 1424 N N . MET A 1 182 ? -23.887 0.418 28.838 1.00 96.88 182 MET A N 1
ATOM 1425 C CA . MET A 1 182 ? -25.159 0.808 29.433 1.00 96.88 182 MET A CA 1
ATOM 1426 C C . MET A 1 182 ? -26.337 0.262 28.628 1.00 96.88 182 MET A C 1
ATOM 1428 O O . MET A 1 182 ? -26.185 -0.109 27.464 1.00 96.88 182 MET A O 1
ATOM 1432 N N . GLU A 1 183 ? -27.513 0.239 29.250 1.00 96.56 183 GLU A N 1
ATOM 1433 C CA . GLU A 1 183 ? -28.775 -0.094 28.592 1.00 96.56 183 GLU A CA 1
ATOM 1434 C C . GLU A 1 183 ? -29.608 1.176 28.367 1.00 96.56 183 GLU A C 1
ATOM 1436 O O . GLU A 1 183 ? -29.736 2.024 29.259 1.00 96.56 183 GLU A O 1
ATOM 1441 N N . VAL A 1 184 ? -30.155 1.318 27.162 1.00 93.62 184 VAL A N 1
ATOM 1442 C CA . VAL A 1 184 ? -31.062 2.396 26.754 1.00 93.62 184 VAL A CA 1
ATOM 1443 C C . VAL A 1 184 ? -32.218 1.749 26.002 1.00 93.62 184 VAL A C 1
ATOM 1445 O O . VAL A 1 184 ? -31.987 1.059 25.017 1.00 93.62 184 VAL A O 1
ATOM 1448 N N . ASP A 1 185 ? -33.449 1.932 26.483 1.00 94.06 185 ASP A N 1
ATOM 1449 C CA . ASP A 1 185 ? -34.670 1.391 25.862 1.00 94.06 185 ASP A CA 1
ATOM 1450 C C . ASP A 1 185 ? -34.610 -0.124 25.554 1.00 94.06 185 ASP A C 1
ATOM 1452 O O . ASP A 1 185 ? -35.120 -0.595 24.539 1.00 94.06 185 ASP A O 1
ATOM 1456 N N . GLY A 1 186 ? -33.977 -0.902 26.441 1.00 94.31 186 GLY A N 1
ATOM 1457 C CA . GLY A 1 186 ? -33.806 -2.352 26.290 1.00 94.31 186 GLY A CA 1
ATOM 1458 C C . GLY A 1 186 ? -32.651 -2.774 25.374 1.00 94.31 186 GLY A C 1
ATOM 1459 O O . GLY A 1 186 ? -32.438 -3.968 25.166 1.00 94.31 186 GLY A O 1
ATOM 1460 N N . GLU A 1 187 ? -31.883 -1.828 24.830 1.00 95.81 187 GLU A N 1
ATOM 1461 C CA . GLU A 1 187 ? -30.701 -2.105 24.020 1.00 95.81 187 GLU A CA 1
ATOM 1462 C C . GLU A 1 187 ? -29.406 -1.832 24.787 1.00 95.81 187 GLU A C 1
ATOM 1464 O O . GLU A 1 187 ? -29.215 -0.769 25.379 1.00 95.81 187 GLU A O 1
ATOM 1469 N N . ARG A 1 188 ? -28.466 -2.781 24.720 1.00 97.38 188 ARG A N 1
ATOM 1470 C CA . ARG A 1 188 ? -27.104 -2.593 25.229 1.00 97.38 188 ARG A CA 1
ATOM 1471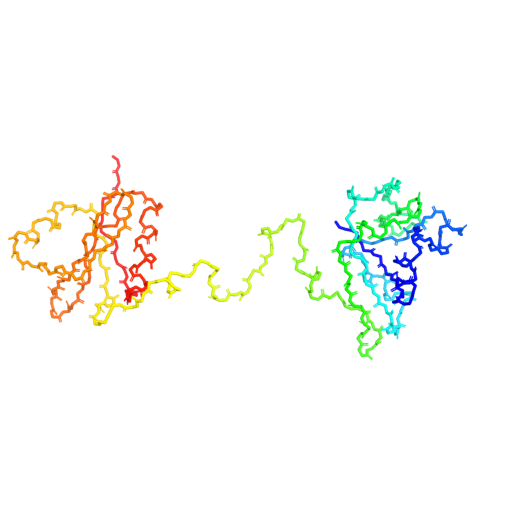 C C . ARG A 1 188 ? -26.288 -1.770 24.237 1.00 97.38 188 ARG A C 1
ATOM 1473 O O . ARG A 1 188 ? -26.264 -2.082 23.045 1.00 97.38 188 ARG A O 1
ATOM 1480 N N . ILE A 1 189 ? -25.573 -0.771 24.738 1.00 98.00 189 ILE A N 1
ATOM 1481 C CA . ILE A 1 189 ? -24.656 0.059 23.957 1.00 98.00 189 ILE A CA 1
ATOM 1482 C C . ILE A 1 189 ? -23.314 0.203 24.672 1.00 98.00 189 ILE A C 1
ATOM 1484 O O . ILE A 1 189 ? -23.238 0.183 25.902 1.00 98.00 189 ILE A O 1
ATOM 1488 N N . VAL A 1 190 ? -22.256 0.382 23.888 1.00 98.56 190 VAL A N 1
ATOM 1489 C CA . VAL A 1 190 ? -20.939 0.797 24.368 1.00 98.56 190 VAL A CA 1
ATOM 1490 C C . VAL A 1 190 ? -20.907 2.319 24.493 1.00 98.56 190 VAL A C 1
ATOM 1492 O O . VAL A 1 190 ? -21.359 3.021 23.594 1.00 98.56 190 VAL A O 1
ATOM 1495 N N . LEU A 1 191 ? -20.333 2.834 25.576 1.00 98.31 191 LEU A N 1
ATOM 1496 C CA . LEU A 1 191 ? -20.042 4.250 25.782 1.00 98.31 191 LEU A CA 1
ATOM 1497 C C . LEU A 1 191 ? -18.549 4.406 26.088 1.00 98.31 191 LEU A C 1
ATOM 1499 O O . LEU A 1 191 ? -18.048 3.822 27.051 1.00 98.31 191 LEU A O 1
ATOM 1503 N N . ALA A 1 192 ? -17.839 5.202 25.293 1.00 98.00 192 ALA A N 1
ATOM 1504 C CA . ALA A 1 192 ? -16.414 5.459 25.487 1.00 98.00 192 ALA A CA 1
ATOM 1505 C C . ALA A 1 192 ? -16.080 6.937 25.265 1.00 98.00 192 ALA A C 1
ATOM 1507 O O . ALA A 1 192 ? -16.673 7.597 24.409 1.00 98.00 192 ALA A O 1
ATOM 1508 N N . HIS A 1 193 ? -15.103 7.446 26.019 1.00 96.88 193 HIS A N 1
ATOM 1509 C CA . HIS A 1 193 ? -14.486 8.736 25.726 1.00 96.88 193 HIS A CA 1
ATOM 1510 C C . HIS A 1 193 ? -13.328 8.519 24.738 1.00 96.88 193 HIS A C 1
ATOM 1512 O O . HIS A 1 193 ? -12.330 7.897 25.114 1.00 96.88 193 HIS A O 1
ATOM 1518 N N . PRO A 1 194 ? -13.406 9.035 23.499 1.00 95.62 194 PRO A N 1
ATOM 1519 C CA . PRO A 1 194 ? -12.428 8.727 22.452 1.00 95.62 194 PRO A CA 1
ATOM 1520 C C . PRO A 1 194 ? -11.127 9.544 22.558 1.00 95.62 194 PRO A C 1
ATOM 1522 O O . PRO A 1 194 ? -10.240 9.412 21.723 1.00 95.62 194 PRO A O 1
ATOM 1525 N N . GLY A 1 195 ? -11.003 10.409 23.567 1.00 93.50 195 GLY A N 1
ATOM 1526 C CA . GLY A 1 195 ? -9.876 11.333 23.695 1.00 93.50 195 GLY A CA 1
ATOM 1527 C C . GLY A 1 195 ? -10.070 12.605 22.866 1.00 93.50 195 GLY A C 1
ATOM 1528 O O . GLY A 1 195 ? -11.143 12.842 22.315 1.00 93.50 195 GLY A O 1
ATOM 1529 N N . VAL A 1 196 ? -9.045 13.458 22.823 1.00 92.38 196 VAL A N 1
ATOM 1530 C CA . VAL A 1 196 ? -9.074 14.734 22.090 1.00 92.38 196 VAL A CA 1
ATOM 1531 C C . VAL A 1 196 ? -8.028 14.707 20.982 1.00 92.38 196 VAL A C 1
ATOM 1533 O O . VAL A 1 196 ? -6.868 14.384 21.224 1.00 92.38 196 VAL A O 1
ATOM 1536 N N . GLY A 1 197 ? -8.446 15.091 19.775 1.00 92.56 197 GLY A N 1
ATOM 1537 C CA . GLY A 1 197 ? -7.599 15.130 18.586 1.00 92.56 197 GLY A CA 1
ATOM 1538 C C . GLY A 1 197 ? -7.762 13.896 17.700 1.00 92.56 197 GLY A C 1
ATOM 1539 O O . GLY A 1 197 ? -7.889 12.772 18.180 1.00 92.56 197 GLY A O 1
ATOM 1540 N N . ALA A 1 198 ? -7.740 14.122 16.385 1.00 94.75 198 ALA A N 1
ATOM 1541 C CA . ALA A 1 198 ? -7.972 13.077 15.390 1.00 94.75 198 ALA A CA 1
ATOM 1542 C C . ALA A 1 198 ? -7.069 11.833 15.547 1.00 94.75 198 ALA A C 1
ATOM 1544 O O . ALA A 1 198 ? -7.608 10.735 15.433 1.00 94.75 198 ALA A O 1
ATOM 1545 N N . PRO A 1 199 ? -5.758 11.945 15.865 1.00 94.69 199 PRO A N 1
ATOM 1546 C CA . PRO A 1 199 ? -4.898 10.764 15.977 1.00 94.69 199 PRO A CA 1
ATOM 1547 C C . PRO A 1 199 ? -5.320 9.797 17.090 1.00 94.69 199 PRO A C 1
ATOM 1549 O O . PRO A 1 199 ? -5.426 8.597 16.858 1.00 94.69 199 PRO A O 1
ATOM 1552 N N . LEU A 1 200 ? -5.606 10.319 18.287 1.00 95.00 200 LEU A N 1
ATOM 1553 C CA . LEU A 1 200 ? -6.005 9.493 19.427 1.00 95.00 200 LEU A CA 1
ATOM 1554 C C . LEU A 1 200 ? -7.398 8.891 19.218 1.00 95.00 200 LEU A C 1
ATOM 1556 O O . LEU A 1 200 ? -7.616 7.718 19.513 1.00 95.00 200 LEU A O 1
ATOM 1560 N N . VAL A 1 201 ? -8.320 9.687 18.665 1.00 96.00 201 VAL A N 1
ATOM 1561 C CA . VAL A 1 201 ? -9.672 9.220 18.346 1.00 96.00 201 VAL A CA 1
ATOM 1562 C C . VAL A 1 201 ? -9.613 8.083 17.331 1.00 96.00 201 VAL A C 1
ATOM 1564 O O . VAL A 1 201 ? -10.263 7.072 17.558 1.00 96.00 201 VAL A O 1
ATOM 1567 N N . ALA A 1 202 ? -8.824 8.210 16.258 1.00 95.25 202 ALA A N 1
ATOM 1568 C CA . ALA A 1 202 ? -8.673 7.160 15.250 1.00 95.25 202 ALA A CA 1
ATOM 1569 C C . ALA A 1 202 ? -8.112 5.864 15.854 1.00 95.25 202 ALA A C 1
ATOM 1571 O O . ALA A 1 202 ? -8.677 4.798 15.633 1.00 95.25 202 ALA A O 1
ATOM 1572 N N . PHE A 1 203 ? -7.079 5.967 16.696 1.00 94.19 203 PHE A N 1
ATOM 1573 C CA . PHE A 1 203 ? -6.494 4.816 17.385 1.00 94.19 203 PHE A CA 1
ATOM 1574 C C . PHE A 1 203 ? -7.515 4.062 18.253 1.00 94.19 203 PHE A C 1
ATOM 1576 O O . PHE A 1 203 ? -7.685 2.851 18.121 1.00 94.19 203 PHE A O 1
ATOM 1583 N N . PHE A 1 204 ? -8.252 4.775 19.108 1.00 96.06 204 PHE A N 1
ATOM 1584 C CA . PHE A 1 204 ? -9.294 4.154 19.930 1.00 96.06 204 PHE A CA 1
ATOM 1585 C C . PHE A 1 204 ? -10.485 3.658 19.111 1.00 96.06 204 PHE A C 1
ATOM 1587 O O . PHE A 1 204 ? -11.140 2.692 19.501 1.00 96.06 204 PHE A O 1
ATOM 1594 N N . PHE A 1 205 ? -10.774 4.292 17.978 1.00 95.62 205 PHE A N 1
ATOM 1595 C CA . PHE A 1 205 ? -11.827 3.854 17.075 1.00 95.62 205 PHE A CA 1
ATOM 1596 C C . PHE A 1 205 ? -11.499 2.501 16.446 1.00 95.62 205 PHE A C 1
ATOM 1598 O O . PHE A 1 205 ? -12.329 1.595 16.496 1.00 95.62 205 PHE A O 1
ATOM 1605 N N . ASP A 1 206 ? -10.275 2.346 15.947 1.00 94.81 206 ASP A N 1
ATOM 1606 C CA . ASP A 1 206 ? -9.757 1.091 15.407 1.00 94.81 206 ASP A CA 1
ATOM 1607 C C . ASP A 1 206 ? -9.789 -0.034 16.451 1.00 94.81 206 ASP A C 1
ATOM 1609 O O . ASP A 1 206 ? -10.247 -1.141 16.158 1.00 94.81 206 ASP A O 1
ATOM 1613 N N . GLU A 1 207 ? -9.397 0.249 17.699 1.00 95.62 207 GLU A N 1
ATOM 1614 C CA . GLU A 1 207 ? -9.477 -0.733 18.786 1.00 95.62 207 GLU A CA 1
ATOM 1615 C C . GLU A 1 207 ? -10.931 -1.123 19.102 1.00 95.62 207 GLU A C 1
ATOM 1617 O O . GLU A 1 207 ? -11.241 -2.307 19.218 1.00 95.62 207 GLU A O 1
ATOM 1622 N N . LEU A 1 208 ? -11.863 -0.167 19.165 1.00 97.44 208 LEU A N 1
ATOM 1623 C CA . LEU A 1 208 ? -13.285 -0.462 19.377 1.00 97.44 208 LEU A CA 1
ATOM 1624 C C . LEU A 1 208 ? -13.886 -1.288 18.229 1.00 97.44 208 LEU A C 1
ATOM 1626 O O . LEU A 1 208 ? -14.705 -2.179 18.477 1.00 97.44 208 LEU A O 1
ATOM 1630 N N . ILE A 1 209 ? -13.476 -1.030 16.983 1.00 96.25 209 ILE A N 1
ATOM 1631 C CA . ILE A 1 209 ? -13.852 -1.850 15.825 1.00 96.25 209 ILE A CA 1
ATOM 1632 C C . ILE A 1 209 ? -13.314 -3.272 15.998 1.00 96.25 209 ILE A C 1
ATOM 1634 O O . ILE A 1 209 ? -14.076 -4.232 15.845 1.00 96.25 209 ILE A O 1
ATOM 1638 N N . ALA A 1 210 ? -12.043 -3.425 16.367 1.00 95.88 210 ALA A N 1
ATOM 1639 C CA . ALA A 1 210 ? -11.433 -4.735 16.579 1.00 95.88 210 ALA A CA 1
ATOM 1640 C C . ALA A 1 210 ? -12.128 -5.529 17.695 1.00 95.88 210 ALA A C 1
ATOM 1642 O O . ALA A 1 210 ? -12.425 -6.715 17.549 1.00 95.88 210 ALA A O 1
ATOM 1643 N N . LEU A 1 211 ? -12.487 -4.845 18.785 1.00 97.44 211 LEU A N 1
ATOM 1644 C CA . LEU A 1 211 ? -13.210 -5.435 19.907 1.00 97.44 211 LEU A CA 1
ATOM 1645 C C . LEU A 1 211 ? -14.602 -5.939 19.505 1.00 97.44 211 LEU A C 1
ATOM 1647 O O . LEU A 1 211 ? -15.067 -6.912 20.089 1.00 97.44 211 LEU A O 1
ATOM 1651 N N . GLY A 1 212 ? -15.259 -5.335 18.509 1.00 97.25 212 GLY A N 1
ATOM 1652 C CA . GLY A 1 212 ? -16.538 -5.826 17.977 1.00 97.25 212 GLY A CA 1
ATOM 1653 C C . GLY A 1 212 ? -17.598 -4.756 17.704 1.00 97.25 212 GLY A C 1
ATOM 1654 O O . GLY A 1 212 ? -18.679 -5.089 17.212 1.00 97.25 212 GLY A O 1
ATOM 1655 N N . CYS A 1 213 ? -17.315 -3.478 17.967 1.00 97.81 213 CYS A N 1
ATOM 1656 C CA . CYS A 1 213 ? -18.221 -2.383 17.623 1.00 97.81 213 CYS A CA 1
ATOM 1657 C C . CYS A 1 213 ? -18.326 -2.222 16.096 1.00 97.81 213 CYS A C 1
ATOM 1659 O O . CYS A 1 213 ? -17.354 -2.400 15.360 1.00 97.81 213 CYS A O 1
ATOM 1661 N N . ARG A 1 214 ? -19.518 -1.904 15.588 1.00 97.25 214 ARG A N 1
ATOM 1662 C CA . ARG A 1 214 ? -19.802 -1.775 14.144 1.00 97.25 214 ARG A CA 1
ATOM 1663 C C . ARG A 1 214 ? -20.591 -0.519 13.797 1.00 97.25 214 ARG A C 1
ATOM 1665 O O . ARG A 1 214 ? -20.478 -0.016 12.684 1.00 97.25 214 ARG A O 1
ATOM 1672 N N . HIS A 1 215 ? -21.384 -0.012 14.735 1.00 97.81 215 HIS A N 1
ATOM 1673 C CA . HIS A 1 215 ? -22.239 1.150 14.531 1.00 97.81 215 HIS A CA 1
ATOM 1674 C C . HIS A 1 215 ? -21.856 2.232 15.525 1.00 97.81 215 HIS A C 1
ATOM 1676 O O . HIS A 1 215 ? -21.893 1.992 16.729 1.00 97.81 215 HIS A O 1
ATOM 1682 N N . PHE A 1 216 ? -21.504 3.413 15.024 1.00 98.00 216 PHE A N 1
ATOM 1683 C CA . PHE A 1 216 ? -20.953 4.481 15.847 1.00 98.00 216 PHE A CA 1
ATOM 1684 C C . PHE A 1 216 ? -21.769 5.762 15.735 1.00 98.00 216 PHE A C 1
ATOM 1686 O O . PHE A 1 216 ? -22.174 6.161 14.645 1.00 98.00 216 PHE A O 1
ATOM 1693 N N . ILE A 1 217 ? -21.962 6.423 16.873 1.00 96.56 217 ILE A N 1
ATOM 1694 C CA . ILE A 1 217 ? -22.449 7.800 16.961 1.00 96.56 217 ILE A CA 1
ATOM 1695 C C . ILE A 1 217 ? -21.431 8.587 17.778 1.00 96.56 217 ILE A C 1
ATOM 1697 O O . ILE A 1 217 ? -21.037 8.157 18.859 1.00 96.56 217 ILE A O 1
ATOM 1701 N N . ALA A 1 218 ? -21.020 9.749 17.280 1.00 95.56 218 ALA A N 1
ATOM 1702 C CA . ALA A 1 218 ? -20.206 10.690 18.036 1.00 95.56 218 ALA A CA 1
ATOM 1703 C C . ALA A 1 218 ? -21.089 11.809 18.599 1.00 95.56 218 ALA A C 1
ATOM 1705 O O . ALA A 1 218 ? -21.894 12.395 17.877 1.00 95.56 218 ALA A O 1
ATOM 1706 N N . CYS A 1 219 ? -20.929 12.110 19.885 1.00 94.06 219 CYS A N 1
ATOM 1707 C CA . CYS A 1 219 ? -21.600 13.210 20.566 1.00 94.06 219 CYS A CA 1
ATOM 1708 C C . CYS A 1 219 ? -20.550 14.103 21.231 1.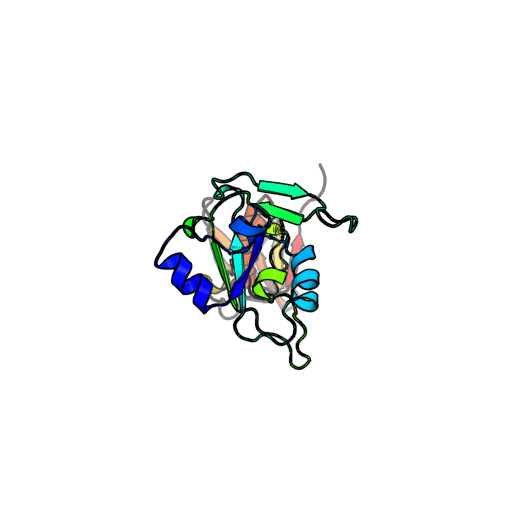00 94.06 219 CYS A C 1
ATOM 1710 O O . CYS A 1 219 ? -19.823 13.666 22.126 1.00 94.06 219 CYS A O 1
ATOM 1712 N N . GLY A 1 220 ? -20.466 15.349 20.776 1.00 91.94 220 GLY A N 1
ATOM 1713 C CA . GLY A 1 220 ? -19.498 16.330 21.248 1.00 91.94 220 GLY A CA 1
ATOM 1714 C C . GLY A 1 220 ? -19.903 17.748 20.860 1.00 91.94 220 GLY A C 1
ATOM 1715 O O . GLY A 1 220 ? -20.920 17.959 20.200 1.00 91.94 220 GLY A O 1
ATOM 1716 N N . GLY A 1 221 ? -19.113 18.723 21.301 1.00 88.62 221 GLY A N 1
ATOM 1717 C CA . GLY A 1 221 ? -19.303 20.124 20.937 1.00 88.62 221 GLY A CA 1
ATOM 1718 C C . GLY A 1 221 ? -18.693 20.442 19.573 1.00 88.62 221 GLY A C 1
ATOM 1719 O O . GLY A 1 221 ? -17.656 19.893 19.207 1.00 88.62 221 GLY A O 1
ATOM 1720 N N . ALA A 1 222 ? -19.319 21.362 18.843 1.00 84.25 222 ALA A N 1
ATOM 1721 C CA . ALA A 1 222 ? -18.747 21.993 17.660 1.00 84.25 222 ALA A CA 1
ATOM 1722 C C . ALA A 1 222 ? -18.969 23.509 17.761 1.00 84.25 222 ALA A C 1
ATOM 1724 O O . ALA A 1 222 ? -20.096 23.944 17.997 1.00 84.25 222 ALA A O 1
ATOM 1725 N N . GLY A 1 223 ? -17.903 24.296 17.596 1.00 75.00 223 GLY A N 1
ATOM 1726 C CA . GLY A 1 223 ? -17.937 25.761 17.685 1.00 75.00 223 GLY A CA 1
ATOM 1727 C C . GLY A 1 223 ? -16.921 26.322 18.683 1.00 75.00 223 GLY A C 1
ATOM 1728 O O . GLY A 1 223 ? -16.702 25.735 19.741 1.00 75.00 223 GLY A O 1
ATOM 1729 N N . VAL A 1 224 ? -16.291 27.433 18.295 1.00 50.31 224 VAL A N 1
ATOM 1730 C CA . VAL A 1 224 ? -15.441 28.304 19.129 1.00 50.31 224 VAL A CA 1
ATOM 1731 C C . VAL A 1 224 ? -16.253 29.463 19.681 1.00 50.31 224 VAL A C 1
ATOM 1733 O O . VAL A 1 224 ? -17.143 29.943 18.944 1.00 50.31 224 VAL A O 1
#

Sequence (224 aa):
MLLHIIARSVWETAVSHPPYHPPSLDTEGFIHCSTVAQVLTPANERYQGQTDLLLLCIDPEKVSQPLIYEDCYETGQQFPHIYGPLDPAAVVSVVAFPPNADGSFSLPAVLALWRDYPILEFDGAQTAVLEPNILIKPLDGIPQKCVLCFFYDVIDRLKAEGRLRQIYSLTSEIGPNPVYEMEVDGERIVLAHPGVGAPLVAFFFDELIALGCRHFIACGGAGV

Radius of gyration: 30.33 Å; chains: 1; bounding box: 65×45×77 Å

pLDDT: mean 92.88, std 8.22, range [50.31, 98.56]